Protein AF-A0A539D1T1-F1 (afdb_monomer)

Structure (mmCIF, N/CA/C/O backbone):
data_AF-A0A539D1T1-F1
#
_entry.id   AF-A0A539D1T1-F1
#
loop_
_atom_site.group_PDB
_atom_site.id
_atom_site.type_symbol
_atom_site.label_atom_id
_atom_site.label_alt_id
_atom_site.label_comp_id
_atom_site.label_asym_id
_atom_site.label_entity_id
_atom_site.label_seq_id
_atom_site.pdbx_PDB_ins_code
_atom_site.Cartn_x
_atom_site.Cartn_y
_atom_site.Cartn_z
_atom_site.occupancy
_atom_site.B_iso_or_equiv
_atom_site.auth_seq_id
_atom_site.auth_comp_id
_atom_site.auth_asym_id
_atom_site.auth_atom_id
_atom_site.pdbx_PDB_model_num
ATOM 1 N N . MET A 1 1 ? -40.004 -10.421 25.425 1.00 60.91 1 MET A N 1
ATOM 2 C CA . MET A 1 1 ? -39.764 -8.961 25.339 1.00 60.91 1 MET A CA 1
ATOM 3 C C . MET A 1 1 ? -38.353 -8.687 25.822 1.00 60.91 1 MET A C 1
ATOM 5 O O . MET A 1 1 ? -37.950 -9.331 26.783 1.00 60.91 1 MET A O 1
ATOM 9 N N . ALA A 1 2 ? -37.610 -7.792 25.165 1.00 64.62 2 ALA A N 1
ATOM 10 C CA . ALA A 1 2 ? -36.271 -7.440 25.629 1.00 64.62 2 ALA A CA 1
ATOM 11 C C . ALA A 1 2 ? -36.349 -6.902 27.067 1.00 64.62 2 ALA A C 1
ATOM 13 O O . ALA A 1 2 ? -37.123 -5.989 27.358 1.00 64.62 2 ALA A O 1
ATOM 14 N N . SER A 1 3 ? -35.588 -7.503 27.973 1.00 87.88 3 SER A N 1
ATOM 15 C CA . SER A 1 3 ? -35.611 -7.157 29.393 1.00 87.88 3 SER A CA 1
ATOM 16 C C . SER A 1 3 ? -35.019 -5.758 29.616 1.00 87.88 3 SER A C 1
ATOM 18 O O . SER A 1 3 ? -34.055 -5.367 28.955 1.00 87.88 3 SER A O 1
ATOM 20 N N . LEU A 1 4 ? -35.520 -5.003 30.604 1.00 90.88 4 LEU A N 1
ATOM 21 C CA . LEU A 1 4 ? -34.900 -3.738 31.048 1.00 90.88 4 LEU A CA 1
ATOM 22 C C . LEU A 1 4 ? -33.398 -3.906 31.354 1.00 90.88 4 LEU A C 1
ATOM 24 O O . LEU A 1 4 ? -32.604 -2.989 31.132 1.00 90.88 4 LEU A O 1
ATOM 28 N N . LYS A 1 5 ? -32.994 -5.097 31.818 1.00 90.12 5 LYS A N 1
ATOM 29 C CA . LYS A 1 5 ? -31.591 -5.461 32.050 1.00 90.12 5 LYS A CA 1
ATOM 30 C C . LYS A 1 5 ? -30.796 -5.532 30.742 1.00 90.12 5 LYS A C 1
ATOM 32 O O . LYS A 1 5 ? -29.683 -5.018 30.685 1.00 90.12 5 LYS A O 1
ATOM 37 N N . GLU A 1 6 ? -31.366 -6.107 29.684 1.00 93.56 6 GLU A N 1
ATOM 38 C CA . GLU A 1 6 ? -30.719 -6.191 28.366 1.00 93.56 6 GLU A CA 1
ATOM 39 C C . GLU A 1 6 ? -30.529 -4.808 27.743 1.00 93.56 6 GLU A C 1
ATOM 41 O O . GLU A 1 6 ? -29.447 -4.503 27.239 1.00 93.56 6 GLU A O 1
ATOM 46 N N . MET A 1 7 ? -31.536 -3.933 27.834 1.00 93.62 7 MET A N 1
ATOM 47 C CA . MET A 1 7 ? -31.411 -2.552 27.355 1.00 93.62 7 MET A CA 1
ATOM 48 C C . MET A 1 7 ? -30.321 -1.787 28.112 1.00 93.62 7 MET A C 1
ATOM 50 O O . MET A 1 7 ? -29.482 -1.134 27.487 1.00 93.62 7 MET A O 1
ATOM 54 N N . ARG A 1 8 ? -30.262 -1.920 29.444 1.00 93.06 8 ARG A N 1
ATOM 55 C CA . ARG A 1 8 ? -29.211 -1.293 30.260 1.00 93.06 8 ARG A CA 1
ATOM 56 C C . ARG A 1 8 ? -27.814 -1.799 29.882 1.00 93.06 8 ARG A C 1
ATOM 58 O O . ARG A 1 8 ? -26.895 -0.991 29.747 1.00 93.06 8 ARG A O 1
ATOM 65 N N . ASN A 1 9 ? -27.668 -3.100 29.632 1.00 95.56 9 ASN A N 1
ATOM 66 C CA . ASN A 1 9 ? -26.407 -3.696 29.188 1.00 95.56 9 ASN A CA 1
ATOM 67 C C . ASN A 1 9 ? -25.984 -3.187 27.800 1.00 95.56 9 ASN A C 1
ATOM 69 O O . ASN A 1 9 ? -24.822 -2.823 27.611 1.00 95.56 9 ASN A O 1
ATOM 73 N N . ARG A 1 10 ? -26.918 -3.083 26.842 1.00 95.19 10 ARG A N 1
ATOM 74 C CA . ARG A 1 10 ? -26.641 -2.515 25.509 1.00 95.19 10 ARG A CA 1
ATOM 75 C C . ARG A 1 10 ? -26.191 -1.059 25.592 1.00 95.19 10 ARG A C 1
ATOM 77 O O . ARG A 1 10 ? -25.211 -0.698 24.947 1.00 95.19 10 ARG A O 1
ATOM 84 N N . ILE A 1 11 ? -26.846 -0.240 26.417 1.00 95.75 11 ILE A N 1
ATOM 85 C CA . ILE A 1 11 ? -26.442 1.157 26.643 1.00 95.75 11 ILE A CA 1
ATOM 86 C C . ILE A 1 11 ? -25.017 1.220 27.206 1.00 95.75 11 ILE A C 1
ATOM 88 O O . ILE A 1 11 ? -24.207 2.018 26.734 1.00 95.75 11 ILE A O 1
ATOM 92 N N . GLY A 1 12 ? -24.695 0.371 28.186 1.00 97.12 12 GLY A N 1
ATOM 93 C CA . GLY A 1 12 ? -23.345 0.273 28.745 1.00 97.12 12 GLY A CA 1
ATOM 94 C C . GLY A 1 12 ? -22.296 -0.096 27.691 1.00 97.12 12 GLY A C 1
ATOM 95 O O . GLY A 1 12 ? -21.270 0.576 27.584 1.00 97.12 12 GLY 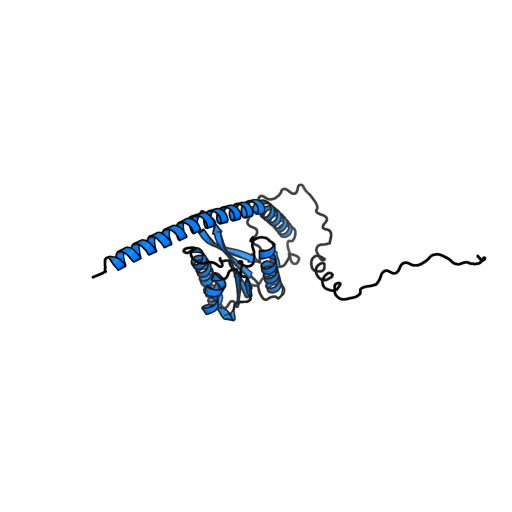A O 1
ATOM 96 N N . SER A 1 13 ? -22.586 -1.107 26.867 1.00 97.06 13 SER A N 1
ATOM 97 C CA . SER A 1 13 ? -21.714 -1.551 25.773 1.00 97.06 13 SER A CA 1
ATOM 98 C C . SER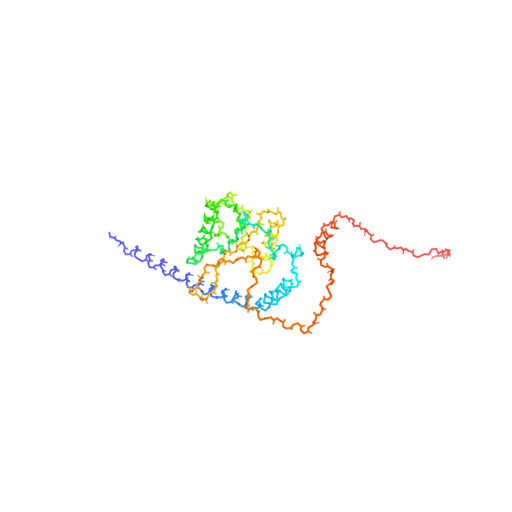 A 1 13 ? -21.465 -0.436 24.751 1.00 97.06 13 SER A C 1
ATOM 100 O O . SER A 1 13 ? -20.311 -0.095 24.500 1.00 97.06 13 SER A O 1
ATOM 102 N N . VAL A 1 14 ? -22.520 0.223 24.255 1.00 97.88 14 VAL A N 1
ATOM 103 C CA . VAL A 1 14 ? -22.401 1.322 23.278 1.00 97.88 14 VAL A CA 1
ATOM 104 C C . VAL A 1 14 ? -21.611 2.501 23.851 1.00 97.88 14 VAL A C 1
ATOM 106 O O . VAL A 1 14 ? -20.735 3.032 23.171 1.00 97.88 14 VAL A O 1
ATOM 109 N N . LYS A 1 15 ? -21.849 2.887 25.114 1.00 97.25 15 LYS A N 1
ATOM 110 C CA . LYS A 1 15 ? -21.076 3.950 25.784 1.00 97.25 15 LYS A CA 1
ATOM 111 C C . LYS A 1 15 ? -19.595 3.590 25.915 1.00 97.25 15 LYS A C 1
ATOM 113 O O . LYS A 1 15 ? -18.743 4.461 25.754 1.00 97.25 15 LYS A O 1
ATOM 118 N N . SER A 1 16 ? -19.279 2.327 26.201 1.00 97.25 16 SER A N 1
ATOM 119 C CA . SER A 1 16 ? -17.894 1.851 26.261 1.00 97.25 16 SER A CA 1
ATOM 120 C C . SER A 1 16 ? -17.228 1.919 24.885 1.00 97.25 16 SER A C 1
ATOM 122 O O . SER A 1 16 ? -16.185 2.558 24.733 1.00 97.25 16 SER A O 1
ATOM 124 N N . THR A 1 17 ? -17.881 1.377 23.851 1.00 97.12 17 THR A N 1
ATOM 125 C CA . THR A 1 17 ? -17.394 1.439 22.467 1.00 97.12 17 THR A CA 1
ATOM 126 C C . THR A 1 17 ? -17.193 2.883 22.004 1.00 97.12 17 THR A C 1
ATOM 128 O O . THR A 1 17 ? -16.165 3.177 21.404 1.00 97.12 17 THR A O 1
ATOM 131 N N . GLN A 1 18 ? -18.101 3.805 22.345 1.00 97.00 18 GLN A N 1
ATOM 132 C CA . GLN A 1 18 ? -17.978 5.230 22.017 1.00 97.00 18 GLN A CA 1
ATOM 133 C C . GLN A 1 18 ? -16.735 5.880 22.648 1.00 97.00 18 GLN A C 1
ATOM 135 O O . GLN A 1 18 ? -16.055 6.675 22.000 1.00 97.00 18 GLN A O 1
ATOM 140 N N . LYS A 1 19 ? -16.408 5.553 23.905 1.00 97.25 19 LYS A N 1
ATOM 141 C CA . LYS A 1 19 ? -15.191 6.060 24.563 1.00 97.25 19 LYS A CA 1
ATOM 142 C C . LYS A 1 19 ? -13.932 5.536 23.874 1.00 97.25 19 LYS A C 1
ATOM 144 O O . LYS A 1 19 ? -13.010 6.311 23.623 1.00 97.25 19 LYS A O 1
ATOM 149 N N . ILE A 1 20 ? -13.920 4.247 23.530 1.00 95.62 20 ILE A N 1
ATOM 150 C CA . ILE A 1 20 ? -12.797 3.602 22.839 1.00 95.62 20 ILE A CA 1
ATOM 151 C C . ILE A 1 20 ? -12.589 4.235 21.461 1.00 95.62 20 ILE A C 1
ATOM 153 O O . ILE A 1 20 ? -11.473 4.634 21.140 1.00 95.62 20 ILE A O 1
ATOM 157 N N . THR A 1 21 ? -13.644 4.390 20.656 1.00 96.06 21 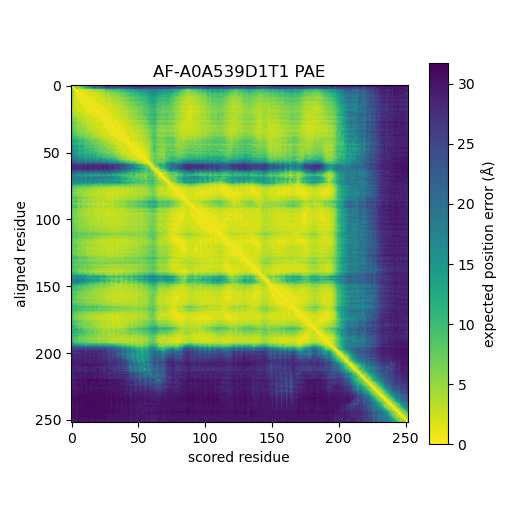THR A N 1
ATOM 158 C CA . THR A 1 21 ? -13.526 4.992 19.319 1.00 96.06 21 THR A CA 1
ATOM 159 C C . THR A 1 21 ? -13.131 6.464 19.384 1.00 96.06 21 THR A C 1
ATOM 161 O O . THR A 1 21 ? -12.318 6.899 18.571 1.00 96.06 21 THR A O 1
ATOM 164 N N . LYS A 1 22 ? -13.609 7.223 20.381 1.00 95.56 22 LYS A N 1
ATOM 165 C CA . LYS A 1 22 ? -13.174 8.611 20.607 1.00 95.56 22 LYS A CA 1
ATOM 166 C C . LYS A 1 22 ? -11.676 8.691 20.908 1.00 95.56 22 LYS A C 1
ATOM 168 O O . LYS A 1 22 ? -10.978 9.497 20.298 1.00 95.56 22 LYS A O 1
ATOM 173 N N . ALA A 1 23 ? -11.175 7.832 21.794 1.00 95.56 23 ALA A N 1
ATOM 174 C CA . ALA A 1 23 ? -9.749 7.764 22.103 1.00 95.56 23 ALA A CA 1
ATOM 175 C C . ALA A 1 23 ? -8.921 7.341 20.877 1.00 95.56 23 ALA A C 1
ATOM 177 O O . ALA A 1 23 ? -7.912 7.971 20.563 1.00 95.56 23 ALA A O 1
ATOM 178 N N . LEU A 1 24 ? -9.375 6.324 20.136 1.00 95.38 24 LEU A N 1
ATOM 179 C CA . LEU A 1 24 ? -8.724 5.875 18.903 1.00 95.38 24 LEU A CA 1
ATOM 180 C C . LEU A 1 24 ? -8.654 6.984 17.850 1.00 95.38 24 LEU A C 1
ATOM 182 O O . LEU A 1 24 ? -7.614 7.124 17.213 1.00 95.38 24 LEU A O 1
ATOM 186 N N . ASN A 1 25 ? -9.708 7.792 17.698 1.00 93.31 25 ASN A N 1
ATOM 187 C CA . ASN A 1 25 ? -9.711 8.927 16.777 1.00 93.31 25 ASN A CA 1
ATOM 188 C C . ASN A 1 25 ? -8.630 9.956 17.151 1.00 93.31 25 ASN A C 1
ATOM 190 O O . ASN A 1 25 ? -7.848 10.371 16.301 1.00 93.31 25 ASN A O 1
ATOM 194 N N . MET A 1 26 ? -8.501 10.296 18.439 1.00 94.25 26 MET A N 1
ATOM 195 C CA . MET A 1 26 ? -7.449 11.211 18.909 1.00 94.25 26 MET A CA 1
ATOM 196 C C . MET A 1 26 ? -6.040 10.653 18.657 1.00 94.25 26 MET A C 1
ATOM 198 O O . MET A 1 26 ? -5.153 11.375 18.200 1.00 94.25 26 MET A O 1
ATOM 202 N N . VAL A 1 27 ? -5.832 9.353 18.897 1.00 93.69 27 VAL A N 1
ATOM 203 C CA . VAL A 1 27 ? -4.552 8.683 18.612 1.00 93.69 27 VAL A CA 1
ATOM 204 C C . VAL A 1 27 ? -4.260 8.663 17.109 1.00 93.69 27 VAL A C 1
ATOM 206 O O . VAL A 1 27 ? -3.123 8.905 16.704 1.00 93.69 27 VAL A O 1
ATOM 209 N N . ALA A 1 28 ? -5.265 8.384 16.276 1.00 91.62 28 ALA A N 1
ATOM 210 C CA . ALA A 1 28 ? -5.133 8.369 14.824 1.00 91.62 28 ALA A CA 1
ATOM 211 C C . ALA A 1 28 ? -4.804 9.762 14.273 1.00 91.62 28 ALA A C 1
ATOM 213 O O . ALA A 1 28 ? -3.883 9.881 13.469 1.00 91.62 28 ALA A O 1
ATOM 214 N N . ALA A 1 29 ? -5.465 10.813 14.766 1.00 92.31 29 ALA A N 1
ATOM 215 C CA . ALA A 1 29 ? -5.180 12.197 14.392 1.00 92.31 29 ALA A CA 1
ATOM 216 C C . ALA A 1 29 ? -3.728 12.591 14.716 1.00 92.31 29 ALA A C 1
ATOM 218 O O . ALA A 1 29 ? -3.023 13.129 13.864 1.00 92.31 29 ALA A O 1
ATOM 219 N N . ALA A 1 30 ? -3.236 12.243 15.911 1.00 92.44 30 ALA A N 1
ATOM 220 C CA . ALA A 1 30 ? -1.847 12.501 16.292 1.00 92.44 30 ALA A CA 1
ATOM 221 C C . ALA A 1 30 ? -0.838 11.737 15.413 1.00 92.44 30 ALA A C 1
ATOM 223 O O . ALA A 1 30 ? 0.237 12.251 15.109 1.00 92.44 30 ALA A O 1
ATOM 224 N N . LYS A 1 31 ? -1.162 10.505 14.997 1.00 90.56 31 LYS A N 1
ATOM 225 C CA . LYS A 1 31 ? -0.324 9.723 14.073 1.00 90.56 31 LYS A CA 1
ATOM 226 C C . LYS A 1 31 ? -0.335 10.287 12.659 1.00 90.56 31 LYS A C 1
ATOM 228 O O . LYS A 1 31 ? 0.723 10.348 12.045 1.00 90.56 31 LYS A O 1
ATOM 233 N N . LEU A 1 32 ? -1.498 10.713 12.171 1.00 90.88 32 LEU A N 1
ATOM 234 C CA . LEU A 1 32 ? -1.635 11.335 10.859 1.00 90.88 32 LEU A CA 1
ATOM 235 C C . LEU A 1 32 ? -0.786 12.603 10.772 1.00 90.88 32 LEU A C 1
ATOM 237 O O . LEU A 1 32 ? -0.033 12.744 9.818 1.00 90.88 32 LEU A O 1
ATOM 241 N N . LYS A 1 33 ? -0.842 13.468 11.794 1.00 91.06 33 LYS A N 1
ATOM 242 C CA . LYS A 1 33 ? -0.012 14.676 11.848 1.00 91.06 33 LYS A CA 1
ATOM 243 C C . LYS A 1 33 ? 1.480 14.345 11.745 1.00 91.06 33 LYS A C 1
ATOM 245 O O . LYS A 1 33 ? 2.149 14.842 10.854 1.00 91.06 33 LYS A O 1
ATOM 250 N N . ARG A 1 34 ? 1.974 13.410 12.567 1.00 90.38 34 ARG A N 1
ATOM 251 C CA . ARG A 1 34 ? 3.382 12.973 12.497 1.00 90.38 34 ARG A CA 1
ATOM 252 C C . ARG A 1 34 ? 3.768 12.420 11.122 1.00 90.38 34 ARG A C 1
ATOM 254 O O . ARG A 1 34 ? 4.870 12.678 10.657 1.00 90.38 34 ARG A O 1
ATOM 261 N N . ALA A 1 35 ? 2.884 11.650 10.489 1.00 89.69 35 ALA A N 1
ATOM 262 C CA . ALA A 1 35 ? 3.133 11.106 9.156 1.00 89.69 35 ALA A CA 1
ATOM 263 C C . ALA A 1 35 ? 3.152 12.203 8.075 1.00 89.69 35 ALA A C 1
ATOM 265 O O . ALA A 1 35 ? 3.955 12.123 7.150 1.00 89.69 35 ALA A O 1
ATOM 266 N N . GLN A 1 36 ? 2.306 13.231 8.200 1.00 90.00 36 GLN A N 1
ATOM 267 C CA . GLN A 1 36 ? 2.329 14.404 7.321 1.00 90.00 36 GLN A CA 1
ATOM 268 C C . GLN A 1 36 ? 3.636 15.183 7.481 1.00 90.00 36 GLN A C 1
ATOM 270 O O . GLN A 1 36 ? 4.317 15.394 6.484 1.00 90.00 36 GLN A O 1
ATOM 275 N N . ASP A 1 37 ? 4.043 15.494 8.715 1.00 90.75 37 ASP A N 1
ATOM 276 C CA . ASP A 1 37 ? 5.295 16.211 9.001 1.00 90.75 37 ASP A CA 1
ATOM 277 C C . ASP A 1 37 ? 6.522 15.460 8.421 1.00 90.75 37 ASP A C 1
ATOM 279 O O . ASP A 1 37 ? 7.443 16.047 7.845 1.00 90.75 37 ASP A O 1
ATOM 283 N N . GLN A 1 38 ? 6.524 14.124 8.511 1.00 88.44 38 GLN A N 1
ATOM 284 C CA . GLN A 1 38 ? 7.563 13.275 7.913 1.00 88.44 38 GLN A CA 1
ATOM 285 C C . GLN A 1 38 ? 7.531 13.298 6.379 1.00 88.44 38 GLN A C 1
ATOM 287 O O . GLN A 1 38 ? 8.576 13.388 5.739 1.00 88.44 38 GLN A O 1
ATOM 292 N N . ALA A 1 39 ? 6.347 13.250 5.769 1.00 87.62 39 ALA A N 1
ATOM 293 C CA . ALA A 1 39 ? 6.214 13.320 4.317 1.00 87.62 39 ALA A CA 1
ATOM 294 C C . ALA A 1 39 ? 6.621 14.698 3.769 1.00 87.62 39 ALA A C 1
ATOM 296 O O . ALA A 1 39 ? 7.258 14.786 2.719 1.00 87.62 39 ALA A O 1
ATOM 297 N N . GLU A 1 40 ? 6.282 15.776 4.476 1.00 88.38 40 GLU A N 1
ATOM 298 C CA . GLU A 1 40 ? 6.658 17.142 4.116 1.00 88.38 40 GLU A CA 1
ATOM 299 C C . GLU A 1 40 ? 8.164 17.367 4.215 1.00 88.38 40 GLU A C 1
ATOM 301 O O . GLU A 1 40 ? 8.746 17.930 3.289 1.00 88.38 40 GLU A O 1
ATOM 306 N N . SER A 1 41 ? 8.816 16.851 5.260 1.00 88.00 41 SER A N 1
ATOM 307 C CA . SER A 1 41 ? 10.277 16.935 5.383 1.00 88.00 41 SER A CA 1
ATOM 308 C C . SER A 1 41 ? 11.022 16.083 4.345 1.00 88.00 41 SER A C 1
ATOM 310 O O . SER A 1 41 ? 12.112 16.460 3.917 1.00 88.00 41 SER A O 1
ATOM 312 N N . ALA A 1 42 ? 10.424 14.988 3.862 1.00 86.81 42 ALA A N 1
ATOM 313 C CA . ALA A 1 42 ? 11.001 14.145 2.811 1.00 86.81 42 ALA A CA 1
ATOM 314 C C . ALA A 1 42 ? 10.799 14.690 1.380 1.00 86.81 42 ALA A C 1
ATOM 316 O O . ALA A 1 42 ? 11.549 14.334 0.466 1.00 86.81 42 ALA A O 1
ATOM 317 N N . ARG A 1 43 ? 9.805 15.562 1.150 1.00 85.81 43 ARG A N 1
ATOM 318 C CA . ARG A 1 43 ? 9.474 16.105 -0.184 1.00 85.81 43 ARG A CA 1
ATOM 319 C C . ARG A 1 43 ? 10.645 16.803 -0.889 1.00 85.81 43 ARG A C 1
ATOM 321 O O . ARG A 1 43 ? 10.837 16.523 -2.073 1.00 85.81 43 ARG A O 1
ATOM 328 N N . PRO A 1 44 ? 11.425 17.689 -0.236 1.00 87.56 44 PRO A N 1
ATOM 329 C CA . PRO A 1 44 ? 12.565 18.341 -0.877 1.00 87.56 44 PRO A CA 1
ATOM 330 C C . PRO A 1 44 ? 13.615 17.344 -1.371 1.00 87.56 44 PRO A C 1
ATOM 332 O O . PRO A 1 44 ? 14.107 17.483 -2.488 1.00 87.56 44 PRO A O 1
ATOM 335 N N . TYR A 1 45 ? 13.913 16.316 -0.571 1.00 86.81 45 TYR A N 1
ATOM 336 C CA . TYR A 1 45 ? 14.841 15.253 -0.952 1.00 86.81 45 TYR A CA 1
ATOM 337 C C . TYR A 1 45 ? 14.327 14.483 -2.173 1.00 86.81 45 TYR A C 1
ATOM 339 O O . TYR A 1 45 ? 15.035 14.369 -3.170 1.00 86.81 45 TYR A O 1
ATOM 347 N N . ALA A 1 46 ? 13.063 14.044 -2.143 1.00 84.00 46 ALA A N 1
ATOM 348 C CA . ALA A 1 46 ? 12.451 13.314 -3.252 1.00 84.00 46 ALA A CA 1
ATOM 349 C C . ALA A 1 46 ? 12.427 14.128 -4.559 1.00 84.00 46 ALA A C 1
ATOM 351 O O . ALA A 1 46 ? 12.700 13.581 -5.622 1.00 84.00 46 ALA A O 1
ATOM 352 N N . ARG A 1 47 ? 12.147 15.439 -4.487 1.00 81.94 47 ARG A N 1
ATOM 353 C CA . ARG A 1 47 ? 12.176 16.335 -5.657 1.00 81.94 47 ARG A CA 1
ATOM 354 C C . ARG A 1 47 ? 13.579 16.493 -6.234 1.00 81.94 47 ARG A C 1
ATOM 356 O O . ARG A 1 47 ? 13.739 16.402 -7.444 1.00 81.94 47 ARG A O 1
ATOM 363 N N . LYS A 1 48 ? 14.589 16.700 -5.383 1.00 82.50 48 LYS A N 1
ATOM 364 C CA . LYS A 1 48 ? 15.987 16.799 -5.829 1.00 82.50 48 LYS A CA 1
ATOM 365 C C . LYS A 1 48 ? 16.465 15.496 -6.466 1.00 82.50 48 LYS A C 1
ATOM 367 O O . LYS A 1 48 ? 17.073 15.541 -7.525 1.00 82.50 48 LYS A O 1
ATOM 372 N N . MET A 1 49 ? 16.141 14.349 -5.869 1.00 79.75 49 MET A N 1
ATOM 373 C CA . MET A 1 49 ? 16.467 13.043 -6.450 1.00 79.75 49 MET A CA 1
ATOM 374 C C . MET A 1 49 ? 15.766 12.812 -7.785 1.00 79.75 49 MET A C 1
ATOM 376 O O . MET A 1 49 ? 16.411 12.379 -8.731 1.00 79.75 49 MET A O 1
ATOM 380 N N . ALA A 1 50 ? 14.483 13.164 -7.900 1.00 78.94 50 ALA A N 1
ATOM 381 C CA . ALA A 1 50 ? 13.773 13.078 -9.173 1.00 78.94 50 ALA A CA 1
ATOM 382 C C . ALA A 1 50 ? 14.433 13.942 -10.260 1.00 78.94 50 ALA A C 1
ATOM 384 O O . ALA A 1 50 ? 14.576 13.480 -11.385 1.00 78.94 50 ALA A O 1
ATOM 385 N N . ALA A 1 51 ? 14.886 15.153 -9.920 1.00 76.81 51 ALA A N 1
ATOM 386 C CA . ALA A 1 51 ? 15.582 16.024 -10.863 1.00 76.81 51 ALA A CA 1
ATOM 387 C C . ALA A 1 51 ? 16.954 15.468 -11.286 1.00 76.81 51 ALA A C 1
ATOM 389 O O . ALA A 1 51 ? 17.279 15.491 -12.467 1.00 76.81 51 ALA A O 1
ATOM 390 N N . VAL A 1 52 ? 17.734 14.910 -10.352 1.00 79.44 52 VAL A N 1
ATOM 391 C CA . VAL A 1 52 ? 19.012 14.244 -10.674 1.00 79.44 52 VAL A CA 1
ATOM 392 C C . VAL A 1 52 ? 18.784 13.042 -11.594 1.00 79.44 52 VAL A C 1
ATOM 394 O O . VAL A 1 52 ? 19.481 12.898 -12.594 1.00 79.44 52 VAL A O 1
ATOM 397 N N . ILE A 1 53 ? 17.773 12.215 -11.306 1.00 74.81 53 ILE A N 1
ATOM 398 C CA . ILE A 1 53 ? 17.411 11.063 -12.143 1.00 74.81 53 ILE A CA 1
ATOM 399 C C . ILE A 1 53 ? 16.941 11.516 -13.532 1.00 74.81 53 ILE A C 1
ATOM 401 O O . ILE A 1 53 ? 17.322 10.908 -14.527 1.00 74.81 53 ILE A O 1
ATOM 405 N N . ALA A 1 54 ? 16.143 12.584 -13.616 1.00 72.12 54 ALA A N 1
ATOM 406 C CA . ALA A 1 54 ? 15.684 13.142 -14.887 1.00 72.12 54 ALA A CA 1
ATOM 407 C C . ALA A 1 54 ? 16.849 13.672 -15.738 1.00 72.12 54 ALA A C 1
ATOM 409 O O . ALA A 1 54 ? 16.886 13.423 -16.940 1.00 72.12 54 ALA A O 1
ATOM 410 N N . ASN A 1 55 ? 17.823 14.342 -15.115 1.00 70.75 55 ASN A N 1
ATOM 411 C CA . ASN A 1 55 ? 19.025 14.822 -15.799 1.00 70.75 55 ASN A CA 1
ATOM 412 C C . ASN A 1 55 ? 19.879 13.661 -16.322 1.00 70.75 55 ASN A C 1
ATOM 414 O O . ASN A 1 55 ? 20.323 13.702 -17.466 1.00 70.75 55 ASN A O 1
ATOM 418 N N . LEU A 1 56 ? 20.051 12.601 -15.524 1.00 68.00 56 LEU A N 1
ATOM 419 C CA . LEU A 1 56 ? 20.736 11.386 -15.967 1.00 68.00 56 LEU A CA 1
ATOM 420 C C . LEU A 1 56 ? 19.993 10.725 -17.138 1.00 68.00 56 LEU A C 1
ATOM 422 O O . LEU A 1 56 ? 20.607 10.352 -18.130 1.00 68.00 56 LEU A O 1
ATOM 426 N N . ALA A 1 57 ? 18.663 10.638 -17.065 1.00 66.56 57 ALA A N 1
ATOM 427 C CA . ALA A 1 57 ? 17.847 10.088 -18.145 1.00 66.56 57 ALA A CA 1
ATOM 428 C C . ALA A 1 57 ? 17.942 10.908 -19.447 1.00 66.56 57 ALA A C 1
ATOM 430 O O . ALA A 1 57 ? 17.876 10.335 -20.529 1.00 66.56 57 ALA A O 1
ATOM 431 N N . ALA A 1 58 ? 18.098 12.234 -19.353 1.00 65.75 58 ALA A N 1
ATOM 432 C CA . ALA A 1 58 ? 18.258 13.115 -20.510 1.00 65.75 58 ALA A CA 1
ATOM 433 C C . ALA A 1 58 ? 19.675 13.059 -21.113 1.00 65.75 58 ALA A C 1
ATOM 435 O O . ALA A 1 58 ? 19.824 13.156 -22.330 1.00 65.75 58 ALA A O 1
ATOM 436 N N . GLY A 1 59 ? 20.705 12.895 -20.275 1.00 60.03 59 GLY A N 1
ATOM 437 C CA . GLY A 1 59 ? 22.103 12.787 -20.705 1.00 60.03 59 GLY A CA 1
ATOM 438 C C . GLY A 1 59 ? 22.446 11.440 -21.344 1.00 60.03 59 GLY A C 1
ATOM 439 O O . GLY A 1 59 ? 23.281 11.384 -22.244 1.00 60.03 59 GLY A O 1
ATOM 440 N N . VAL A 1 60 ? 21.764 10.365 -20.941 1.00 54.69 60 VAL A N 1
ATOM 441 C CA . VAL A 1 60 ? 22.017 9.009 -21.439 1.00 54.69 60 VAL A CA 1
ATOM 442 C C . VAL A 1 60 ? 20.940 8.610 -22.451 1.00 54.69 60 VAL A C 1
ATOM 444 O O . VAL A 1 60 ? 19.988 7.895 -22.149 1.00 54.69 60 VAL A O 1
ATOM 447 N N . SER A 1 61 ? 21.080 9.101 -23.682 1.00 49.28 61 SER A N 1
ATOM 448 C CA . SER A 1 61 ? 20.258 8.676 -24.822 1.00 49.28 61 SER A CA 1
ATOM 449 C C . SER A 1 61 ? 20.942 7.506 -25.547 1.00 49.28 61 SER A C 1
ATOM 451 O O . SER A 1 61 ? 21.974 7.715 -26.179 1.00 49.28 61 SER A O 1
ATOM 453 N N . GLY A 1 62 ? 20.393 6.284 -25.484 1.00 55.44 62 GLY A N 1
ATOM 454 C CA . GLY A 1 62 ? 20.889 5.117 -26.244 1.00 55.44 62 GLY A CA 1
ATOM 455 C C . GLY A 1 62 ? 21.046 3.825 -25.427 1.00 55.44 62 GLY A C 1
ATOM 456 O O . GLY A 1 62 ? 20.550 3.730 -24.306 1.00 55.44 62 GLY A O 1
ATOM 457 N N . ASP A 1 63 ? 21.765 2.839 -25.986 1.00 53.25 63 ASP A N 1
ATOM 458 C CA . ASP A 1 63 ? 21.999 1.490 -25.417 1.00 53.25 63 ASP A CA 1
ATOM 459 C C . ASP A 1 63 ? 22.729 1.476 -24.050 1.00 53.25 63 ASP A C 1
ATOM 461 O O . ASP A 1 63 ? 22.824 0.427 -23.413 1.00 53.25 63 ASP A O 1
ATOM 465 N N . GLY A 1 64 ? 23.226 2.628 -23.578 1.00 55.25 64 GLY A N 1
ATOM 466 C CA . GLY A 1 64 ? 23.904 2.801 -22.285 1.00 55.25 64 GLY A CA 1
ATOM 467 C C . GLY A 1 64 ? 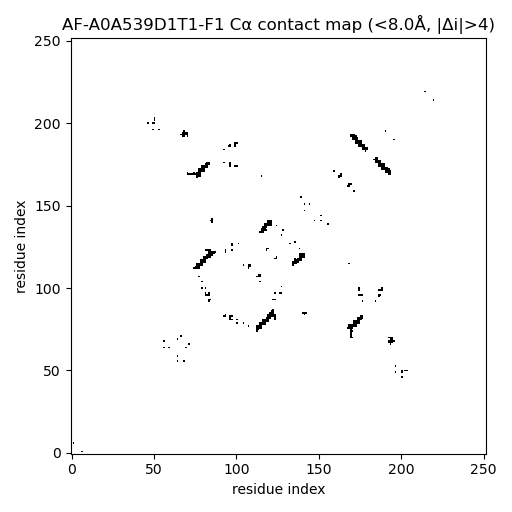23.012 3.267 -21.126 1.00 55.25 64 GLY A C 1
ATOM 468 O O . GLY A 1 64 ? 23.498 3.404 -20.006 1.00 55.25 64 GLY A O 1
ATOM 469 N N . ALA A 1 65 ? 21.718 3.530 -21.353 1.00 61.84 65 ALA A N 1
ATOM 470 C CA . ALA A 1 65 ? 20.825 3.999 -20.292 1.00 61.84 65 ALA A CA 1
ATOM 471 C C . ALA A 1 65 ? 20.637 2.930 -19.196 1.00 61.84 65 ALA A C 1
ATOM 473 O O . ALA A 1 65 ? 20.384 1.762 -19.517 1.00 61.84 65 ALA A O 1
ATOM 474 N N . PRO A 1 66 ? 20.690 3.294 -17.896 1.00 69.81 66 PRO A N 1
ATOM 475 C CA . PRO A 1 66 ? 20.427 2.350 -16.817 1.00 69.81 66 PRO A CA 1
ATOM 476 C C . PRO A 1 66 ? 19.103 1.612 -17.044 1.00 69.81 66 PRO A C 1
ATOM 478 O O . PRO A 1 66 ? 18.063 2.237 -17.263 1.00 69.81 66 PRO A O 1
ATOM 481 N N . LYS A 1 67 ? 19.113 0.276 -16.952 1.00 72.00 67 LYS A N 1
ATOM 482 C CA . LYS A 1 67 ? 17.930 -0.569 -17.227 1.00 72.00 67 LYS A CA 1
ATOM 483 C C . LYS A 1 67 ? 16.708 -0.201 -16.379 1.00 72.00 67 LYS A C 1
ATOM 485 O O . LYS A 1 67 ? 15.581 -0.409 -16.809 1.00 72.00 67 LYS A O 1
ATOM 490 N N . LEU A 1 68 ? 16.917 0.385 -15.201 1.00 74.06 68 LEU A N 1
ATOM 491 C CA . LEU A 1 68 ? 15.845 0.900 -14.342 1.00 74.06 68 LEU A CA 1
ATOM 492 C C . LEU A 1 68 ? 15.079 2.084 -14.972 1.00 74.06 68 LEU A C 1
ATOM 494 O O . LEU A 1 68 ? 13.905 2.290 -14.658 1.00 74.06 68 LEU A O 1
ATOM 498 N N . LEU A 1 69 ? 15.726 2.848 -15.858 1.00 70.12 69 LEU A N 1
ATOM 499 C CA . LEU A 1 69 ? 15.161 3.996 -16.573 1.00 70.12 69 LEU A CA 1
ATOM 500 C C . LEU A 1 69 ? 14.589 3.587 -17.933 1.00 70.12 69 LEU A C 1
ATOM 502 O O . LEU A 1 69 ? 13.443 3.905 -18.231 1.00 70.12 69 LEU A O 1
ATOM 506 N N . ALA A 1 70 ? 15.359 2.843 -18.732 1.00 68.62 70 ALA A N 1
ATOM 507 C CA . ALA A 1 70 ? 14.950 2.426 -20.077 1.00 68.62 70 ALA A CA 1
ATOM 508 C C . ALA A 1 70 ? 13.976 1.232 -20.080 1.00 68.62 70 ALA A C 1
ATOM 510 O O . ALA A 1 70 ? 13.234 1.020 -21.039 1.00 68.62 70 ALA A O 1
ATOM 511 N N . GLY A 1 71 ? 13.959 0.451 -18.998 1.00 71.00 71 GLY A N 1
ATOM 512 C CA . GLY A 1 71 ? 13.270 -0.830 -18.945 1.00 71.00 71 GLY A CA 1
ATOM 513 C C . GLY A 1 71 ? 14.037 -1.953 -19.628 1.00 71.00 71 GLY A C 1
ATOM 514 O O . GLY A 1 71 ? 15.104 -1.768 -20.207 1.00 71.00 71 GLY A O 1
ATOM 515 N N . THR A 1 72 ? 13.471 -3.156 -19.578 1.00 73.75 72 THR A N 1
ATOM 516 C CA . THR A 1 72 ? 14.036 -4.340 -20.247 1.00 73.75 72 THR A CA 1
ATOM 517 C C . THR A 1 72 ? 13.660 -4.427 -21.733 1.00 73.75 72 THR A C 1
ATOM 519 O O . THR A 1 72 ? 14.029 -5.392 -22.402 1.00 73.75 72 THR A O 1
ATOM 522 N N . GLY A 1 73 ? 12.877 -3.467 -22.247 1.00 75.25 73 GLY A N 1
ATOM 523 C CA . GLY A 1 73 ? 12.259 -3.519 -23.580 1.00 75.25 73 GLY A CA 1
ATOM 524 C C . GLY A 1 73 ? 11.150 -4.573 -23.712 1.00 75.25 73 GLY A C 1
ATOM 525 O O . GLY A 1 73 ? 10.603 -4.773 -24.795 1.00 75.25 73 GLY A O 1
ATOM 526 N N . LYS A 1 74 ? 10.814 -5.263 -22.617 1.00 84.44 74 LYS A N 1
ATOM 527 C CA . LYS A 1 74 ? 9.775 -6.291 -22.538 1.00 84.44 74 LYS A CA 1
ATOM 528 C C . LYS A 1 74 ? 8.689 -5.844 -21.565 1.00 84.44 74 LYS A C 1
ATOM 530 O O . LYS A 1 74 ? 8.890 -4.958 -20.746 1.00 84.44 74 LYS A O 1
ATOM 535 N N . ASP A 1 75 ? 7.521 -6.461 -21.682 1.00 90.19 75 ASP A N 1
ATOM 536 C CA . ASP A 1 75 ? 6.351 -6.187 -20.840 1.00 90.19 75 ASP A CA 1
ATOM 537 C C . ASP A 1 75 ? 5.689 -7.507 -20.407 1.00 90.19 75 ASP A C 1
ATOM 539 O O . ASP A 1 75 ? 4.468 -7.615 -20.351 1.00 90.19 75 ASP A O 1
ATOM 543 N N . GLN A 1 76 ? 6.458 -8.580 -20.199 1.00 94.25 76 GLN A N 1
ATOM 544 C CA . GLN A 1 76 ? 5.876 -9.902 -19.926 1.00 94.25 76 GLN A CA 1
ATOM 545 C C . GLN A 1 76 ? 5.813 -10.233 -18.443 1.00 94.25 76 GLN A C 1
ATOM 547 O O . GLN A 1 76 ? 4.863 -10.893 -18.021 1.00 94.25 76 GLN A O 1
ATOM 552 N N . LYS A 1 77 ? 6.775 -9.752 -17.654 1.00 96.31 77 LYS A N 1
ATOM 553 C CA . LYS A 1 77 ? 6.860 -10.021 -16.219 1.00 96.31 77 LYS A CA 1
ATOM 554 C C . LYS A 1 77 ? 6.522 -8.776 -15.408 1.00 96.31 77 LYS A C 1
ATOM 556 O O . LYS A 1 77 ? 7.219 -7.767 -15.474 1.00 96.31 77 LYS A O 1
ATOM 561 N N . HIS A 1 78 ? 5.459 -8.851 -14.619 1.00 97.44 78 HIS A N 1
ATOM 562 C CA . HIS A 1 78 ? 4.930 -7.735 -13.841 1.00 97.44 78 HIS A CA 1
ATOM 563 C C . HIS A 1 78 ? 5.115 -7.984 -12.350 1.00 97.44 78 HIS A C 1
ATOM 565 O O . HIS A 1 78 ? 4.541 -8.919 -11.791 1.00 97.44 78 HIS A O 1
ATOM 571 N N . LEU A 1 79 ? 5.856 -7.105 -11.681 1.00 97.94 79 LEU A N 1
ATOM 572 C CA . LEU A 1 79 ? 5.970 -7.095 -10.227 1.00 97.94 79 LEU A CA 1
ATOM 573 C C . LEU A 1 79 ? 5.008 -6.061 -9.642 1.00 97.94 79 LEU A C 1
ATOM 575 O O . LEU A 1 79 ? 5.149 -4.852 -9.834 1.00 97.94 79 LEU A O 1
ATOM 579 N N . ILE A 1 80 ? 4.018 -6.544 -8.903 1.00 98.00 80 ILE A N 1
ATOM 580 C CA . ILE A 1 80 ? 2.980 -5.727 -8.285 1.00 98.00 80 ILE A CA 1
ATOM 581 C C . ILE A 1 80 ? 3.285 -5.572 -6.798 1.00 98.00 80 ILE A C 1
ATOM 583 O O . ILE A 1 80 ? 3.198 -6.520 -6.018 1.00 98.00 80 ILE A O 1
ATOM 587 N N . VAL A 1 81 ? 3.618 -4.353 -6.386 1.00 98.25 81 VAL A N 1
ATOM 588 C CA . VAL A 1 81 ? 3.852 -4.004 -4.983 1.00 98.25 81 VAL A CA 1
ATOM 589 C C . VAL A 1 81 ? 2.562 -3.425 -4.417 1.00 98.25 81 VAL A C 1
ATOM 591 O O . VAL A 1 81 ? 2.049 -2.441 -4.940 1.00 98.25 81 VAL A O 1
ATOM 594 N N . VAL A 1 82 ? 2.014 -4.008 -3.351 1.00 98.00 82 VAL A N 1
ATOM 595 C CA . VAL A 1 82 ? 0.731 -3.569 -2.771 1.00 98.00 82 VAL A CA 1
ATOM 596 C C . VAL A 1 82 ? 0.936 -3.083 -1.343 1.00 98.00 82 VAL A C 1
ATOM 598 O O . VAL A 1 82 ? 1.105 -3.889 -0.427 1.00 98.00 82 VAL A O 1
ATOM 601 N N . ALA A 1 83 ? 0.884 -1.764 -1.153 1.00 96.69 83 ALA A N 1
ATOM 602 C CA . ALA A 1 83 ? 1.105 -1.096 0.123 1.00 96.69 83 ALA A CA 1
ATOM 603 C C . ALA A 1 83 ? -0.206 -0.786 0.857 1.00 96.69 83 ALA A C 1
ATOM 605 O O . ALA A 1 83 ? -1.036 0.008 0.415 1.00 96.69 83 ALA A O 1
ATOM 606 N N . THR A 1 84 ? -0.370 -1.408 2.021 1.00 95.88 84 THR A N 1
ATOM 607 C CA . THR A 1 84 ? -1.533 -1.293 2.908 1.00 95.88 84 THR A CA 1
ATOM 608 C C . THR A 1 84 ? -1.091 -1.131 4.363 1.00 95.88 84 THR A C 1
ATOM 610 O O . THR A 1 84 ? 0.095 -1.198 4.678 1.00 95.88 84 THR A O 1
ATOM 613 N N . GLY A 1 85 ? -2.040 -0.909 5.274 1.00 93.19 85 GLY A N 1
ATOM 614 C CA . GLY A 1 85 ? -1.760 -0.918 6.707 1.00 93.19 85 GLY A CA 1
ATOM 615 C C . GLY A 1 85 ? -1.812 -2.327 7.301 1.00 93.19 85 GLY A C 1
ATOM 616 O O . GLY A 1 85 ? -2.476 -3.217 6.776 1.00 93.19 85 GLY A O 1
ATOM 617 N N . ASP A 1 86 ? -1.190 -2.524 8.463 1.00 93.06 86 ASP A N 1
ATOM 618 C CA . ASP A 1 86 ? -1.322 -3.793 9.199 1.00 93.06 86 ASP A CA 1
ATOM 619 C C . ASP A 1 86 ? -2.635 -3.887 9.985 1.00 93.06 86 ASP A C 1
ATOM 621 O O . ASP A 1 86 ? -3.178 -4.969 10.228 1.00 93.06 86 ASP A O 1
ATOM 625 N N . LYS A 1 87 ? -3.153 -2.731 10.415 1.00 90.69 87 LYS A N 1
ATOM 626 C CA . LYS A 1 87 ? -4.321 -2.635 11.295 1.00 90.69 87 LYS A CA 1
ATOM 627 C C . LYS A 1 87 ? -5.624 -2.502 10.507 1.00 90.69 87 LYS A C 1
ATOM 629 O O . LYS A 1 87 ? -5.666 -2.002 9.384 1.00 90.69 87 LYS A O 1
ATOM 634 N N . GLY A 1 88 ? -6.703 -2.982 11.126 1.00 89.81 88 GLY A N 1
ATOM 635 C CA . GLY A 1 88 ? -8.074 -2.776 10.657 1.00 89.81 88 GLY A CA 1
ATOM 636 C C . GLY A 1 88 ? -8.664 -1.443 11.128 1.00 89.81 88 GLY A C 1
ATOM 637 O O . GLY A 1 88 ? -7.932 -0.540 11.524 1.00 89.81 88 GLY A O 1
ATOM 638 N N . LEU A 1 89 ? -9.999 -1.346 11.108 1.00 91.31 89 LEU A N 1
ATOM 639 C CA . LEU A 1 89 ? -10.766 -0.160 11.531 1.00 91.31 89 LEU A CA 1
ATOM 640 C C . LEU A 1 89 ? -10.386 1.135 10.785 1.00 91.31 89 LEU A C 1
ATOM 642 O O . LEU A 1 89 ? -10.530 2.231 11.314 1.00 91.31 89 LEU A O 1
ATOM 646 N N . ALA A 1 90 ? -9.933 0.998 9.536 1.00 90.44 90 ALA A N 1
ATOM 647 C CA . ALA A 1 90 ? -9.530 2.095 8.654 1.00 90.44 90 ALA A CA 1
ATOM 648 C C . ALA A 1 90 ? -10.549 2.335 7.519 1.00 90.44 90 ALA A C 1
ATOM 650 O O . ALA A 1 90 ? -10.184 2.731 6.413 1.00 90.44 90 ALA A O 1
ATOM 651 N N . GLY A 1 91 ? -11.827 2.020 7.764 1.00 89.81 91 GLY A N 1
ATOM 652 C CA . GLY A 1 91 ? -12.876 2.083 6.744 1.00 89.81 91 GLY A CA 1
ATOM 653 C C . GLY A 1 91 ? -12.507 1.287 5.487 1.00 89.81 91 GLY A C 1
ATOM 654 O O . GLY A 1 91 ? -12.055 0.145 5.575 1.00 89.81 91 GLY A O 1
ATOM 655 N N . GLY A 1 92 ? -12.672 1.913 4.320 1.00 91.38 92 GLY A N 1
ATOM 656 C CA . GLY A 1 92 ? -12.358 1.320 3.017 1.00 91.38 92 GLY A CA 1
ATOM 657 C C . GLY A 1 92 ? -10.883 1.366 2.605 1.00 91.38 92 GLY A C 1
ATOM 658 O O . GLY A 1 92 ? -10.569 0.853 1.539 1.00 91.38 92 GLY A O 1
ATOM 659 N N . PHE A 1 93 ? -9.974 1.941 3.404 1.00 92.88 93 PHE A N 1
ATOM 660 C CA . PHE A 1 93 ? -8.579 2.197 3.005 1.00 92.88 93 PHE A CA 1
ATOM 661 C C . PHE A 1 93 ? -7.873 0.965 2.419 1.00 92.88 93 PHE A C 1
ATOM 663 O O . PHE A 1 93 ? -7.479 0.961 1.254 1.00 92.88 93 PHE A O 1
ATOM 670 N N . ASN A 1 94 ? -7.768 -0.113 3.205 1.00 95.25 94 ASN A N 1
ATOM 671 C CA . ASN A 1 94 ? -7.072 -1.327 2.770 1.00 95.25 94 ASN A CA 1
ATOM 672 C C . ASN A 1 94 ? -7.819 -2.013 1.617 1.00 95.25 94 ASN A C 1
ATOM 674 O O . ASN A 1 94 ? -7.209 -2.423 0.634 1.00 95.25 94 ASN A O 1
ATOM 678 N N . THR A 1 95 ? -9.146 -2.107 1.722 1.00 95.06 95 THR A N 1
ATOM 679 C CA . THR A 1 95 ? -9.993 -2.767 0.722 1.00 95.06 95 THR A CA 1
ATOM 680 C C . THR A 1 95 ? -9.899 -2.088 -0.640 1.00 95.06 95 THR A C 1
ATOM 682 O O . THR A 1 95 ? -9.824 -2.778 -1.651 1.00 95.06 95 THR A O 1
ATOM 685 N N . ASN A 1 96 ? -9.858 -0.756 -0.682 1.00 95.56 96 ASN A N 1
ATOM 686 C CA . ASN A 1 96 ? -9.786 0.012 -1.921 1.00 95.56 96 ASN A CA 1
ATOM 687 C C . ASN A 1 96 ? -8.457 -0.209 -2.654 1.00 95.56 96 ASN A C 1
ATOM 689 O O . ASN A 1 96 ? -8.467 -0.435 -3.862 1.00 95.56 96 ASN A O 1
ATOM 693 N N . VAL A 1 97 ? -7.330 -0.204 -1.932 1.00 96.88 97 VAL A N 1
ATOM 694 C CA . VAL A 1 97 ? -6.008 -0.480 -2.522 1.00 96.88 97 VAL A CA 1
ATOM 695 C C . VAL A 1 97 ? -5.923 -1.921 -3.021 1.00 96.88 97 VAL A C 1
ATOM 697 O O . VAL A 1 97 ? -5.505 -2.158 -4.152 1.00 96.88 97 VAL A O 1
ATOM 700 N N . ILE A 1 98 ? -6.379 -2.885 -2.214 1.00 96.94 98 ILE A N 1
ATOM 701 C CA . ILE A 1 98 ? -6.389 -4.304 -2.595 1.00 96.94 98 ILE A CA 1
ATOM 702 C C . ILE A 1 98 ? -7.290 -4.526 -3.811 1.00 96.94 98 ILE A C 1
ATOM 704 O O . ILE A 1 98 ? -6.916 -5.267 -4.712 1.00 96.94 98 ILE A O 1
ATOM 708 N N . ARG A 1 99 ? -8.458 -3.877 -3.876 1.00 96.69 99 ARG A N 1
ATOM 709 C CA . ARG A 1 99 ? -9.365 -3.976 -5.025 1.00 96.69 99 ARG A CA 1
ATOM 710 C C . ARG A 1 99 ? -8.709 -3.461 -6.307 1.00 96.69 99 ARG A C 1
ATOM 712 O O . ARG A 1 99 ? -8.709 -4.190 -7.291 1.00 96.69 99 ARG A O 1
ATOM 719 N N . ALA A 1 100 ? -8.095 -2.278 -6.270 1.00 96.94 100 ALA A N 1
ATOM 720 C CA . ALA A 1 100 ? -7.387 -1.722 -7.425 1.00 96.94 100 ALA A CA 1
ATOM 721 C C . ALA A 1 100 ? -6.230 -2.629 -7.887 1.00 96.94 100 ALA A C 1
ATOM 723 O O . ALA A 1 100 ? -6.076 -2.888 -9.080 1.00 96.94 100 ALA A O 1
ATOM 724 N N . ALA A 1 101 ? -5.455 -3.176 -6.944 1.00 97.56 101 ALA A N 1
ATOM 725 C CA . ALA A 1 101 ? -4.391 -4.125 -7.263 1.00 97.56 101 ALA A CA 1
ATOM 726 C C . ALA A 1 101 ? -4.945 -5.407 -7.904 1.00 97.56 101 ALA A C 1
ATOM 728 O O . ALA A 1 101 ? -4.411 -5.877 -8.903 1.00 97.56 101 ALA A O 1
ATOM 729 N N . ARG A 1 102 ? -6.046 -5.955 -7.375 1.00 97.38 102 ARG A N 1
ATOM 730 C CA . ARG A 1 102 ? -6.706 -7.155 -7.915 1.00 97.38 102 ARG A CA 1
ATOM 731 C C . ARG A 1 102 ? -7.222 -6.957 -9.331 1.00 97.38 102 ARG A C 1
ATOM 733 O O . ARG A 1 102 ? -7.049 -7.846 -10.158 1.00 97.38 102 ARG A O 1
ATOM 740 N N . GLU A 1 103 ? -7.843 -5.815 -9.608 1.00 97.31 103 GLU A N 1
ATOM 741 C CA . GLU A 1 103 ? -8.310 -5.463 -10.952 1.00 97.31 103 GLU A CA 1
ATOM 742 C C . GLU A 1 103 ? -7.141 -5.486 -11.948 1.00 97.31 103 GLU A C 1
ATOM 744 O O . GLU A 1 103 ? -7.235 -6.135 -12.993 1.00 97.31 103 GLU A O 1
ATOM 749 N N . ARG A 1 104 ? -5.994 -4.896 -11.582 1.00 97.06 104 ARG A N 1
ATOM 750 C CA . ARG A 1 104 ? -4.785 -4.937 -12.416 1.00 97.06 104 ARG A CA 1
ATOM 751 C C . ARG A 1 104 ? -4.205 -6.343 -12.557 1.00 97.06 104 ARG A C 1
ATOM 753 O O . ARG A 1 104 ? -3.905 -6.747 -13.674 1.00 97.06 104 ARG A O 1
ATOM 760 N N . ILE A 1 105 ? -4.059 -7.084 -11.460 1.00 97.69 105 ILE A N 1
ATOM 761 C CA . ILE A 1 105 ? -3.514 -8.451 -11.466 1.00 97.69 105 ILE A CA 1
ATOM 762 C C . ILE A 1 105 ? -4.351 -9.351 -12.380 1.00 97.69 105 ILE A C 1
ATOM 764 O O . ILE A 1 105 ? -3.802 -10.036 -13.236 1.00 97.69 105 ILE A O 1
ATOM 768 N N . ASN A 1 106 ? -5.677 -9.308 -12.252 1.00 97.81 106 ASN A N 1
ATOM 769 C CA . ASN A 1 106 ? -6.570 -10.108 -13.088 1.00 97.81 106 ASN A CA 1
ATOM 770 C C . ASN A 1 106 ? -6.477 -9.716 -14.564 1.00 97.81 106 ASN A C 1
ATOM 772 O O . ASN A 1 106 ? -6.452 -10.594 -15.420 1.00 97.81 106 ASN A O 1
ATOM 776 N N . SER A 1 107 ? -6.395 -8.416 -14.862 1.00 97.75 107 SER A N 1
ATOM 777 C CA . SER A 1 107 ? -6.210 -7.927 -16.231 1.00 97.75 107 SER A CA 1
ATOM 778 C C . SER A 1 107 ? -4.895 -8.418 -16.845 1.00 97.75 107 SER A C 1
ATOM 780 O O . SER A 1 107 ? -4.889 -8.833 -18.000 1.00 97.75 107 SER A O 1
ATOM 782 N N . LEU A 1 108 ? -3.803 -8.420 -16.078 1.00 97.25 108 LEU A N 1
ATOM 783 C CA . LEU A 1 108 ? -2.499 -8.905 -16.532 1.00 97.25 108 LEU A CA 1
ATOM 784 C C . LEU A 1 108 ? -2.500 -10.420 -16.766 1.00 97.25 108 LEU A C 1
ATOM 786 O O . LEU A 1 108 ? -2.046 -10.877 -17.812 1.00 97.25 108 LEU A O 1
ATOM 790 N N . ILE A 1 109 ? -3.076 -11.191 -15.841 1.00 96.81 109 ILE A N 1
ATOM 791 C CA . ILE A 1 109 ? -3.210 -12.646 -15.988 1.00 96.81 109 ILE A CA 1
ATOM 792 C C . ILE A 1 109 ? -4.061 -12.988 -17.218 1.00 96.81 109 ILE A C 1
ATOM 794 O O . ILE A 1 109 ? -3.687 -13.858 -17.999 1.00 96.81 109 ILE A O 1
ATOM 798 N N . ALA A 1 110 ? -5.177 -12.282 -17.429 1.00 97.38 110 ALA A N 1
ATOM 799 C CA . ALA A 1 110 ? -6.030 -12.478 -18.602 1.00 97.38 110 ALA A CA 1
ATOM 800 C C . ALA A 1 110 ? -5.305 -12.159 -19.922 1.00 97.38 110 ALA A C 1
ATOM 802 O O . ALA A 1 110 ? -5.596 -12.771 -20.945 1.00 97.38 110 ALA A O 1
ATOM 803 N N . ALA A 1 111 ? -4.335 -11.243 -19.891 1.00 96.62 111 ALA A N 1
ATOM 804 C CA . ALA A 1 111 ? -3.466 -10.922 -21.019 1.00 96.62 111 ALA A CA 1
ATOM 805 C C . ALA A 1 111 ? -2.268 -11.887 -21.175 1.00 96.62 111 ALA A C 1
ATOM 807 O O . ALA A 1 111 ? -1.379 -11.624 -21.984 1.00 96.62 111 ALA A O 1
ATOM 808 N N . GLY A 1 112 ? -2.214 -12.982 -20.405 1.00 96.38 112 GLY A N 1
ATOM 809 C CA . GLY A 1 112 ? -1.146 -13.983 -20.476 1.00 96.38 112 GLY A CA 1
ATOM 810 C C . GLY A 1 112 ? 0.192 -13.526 -19.888 1.00 96.38 112 GLY A C 1
ATOM 811 O O . GLY A 1 112 ? 1.227 -14.102 -20.215 1.00 96.38 112 GLY A O 1
ATOM 812 N N . LYS A 1 113 ? 0.190 -12.483 -19.050 1.00 96.94 113 LYS A N 1
ATOM 813 C CA . LYS A 1 113 ? 1.394 -11.947 -18.403 1.00 96.94 113 LYS A CA 1
ATOM 814 C C . LYS A 1 113 ? 1.752 -12.749 -17.154 1.00 96.94 113 LYS A C 1
ATOM 816 O O . LYS A 1 113 ? 0.868 -13.223 -16.437 1.00 96.94 113 LYS A O 1
ATOM 821 N N . ASP A 1 114 ? 3.045 -12.836 -16.860 1.00 96.56 114 ASP A N 1
ATOM 822 C CA . ASP A 1 114 ? 3.532 -13.370 -15.591 1.00 96.56 114 ASP A CA 1
ATOM 823 C C . ASP A 1 114 ? 3.446 -12.280 -14.519 1.00 96.56 114 ASP A C 1
ATOM 825 O O . ASP A 1 114 ? 3.860 -11.141 -14.739 1.00 96.56 114 ASP A O 1
ATOM 829 N N . VAL A 1 115 ? 2.871 -12.612 -13.366 1.00 97.62 115 VAL A N 1
ATOM 830 C CA . VAL A 1 115 ? 2.606 -11.654 -12.292 1.00 97.62 115 VAL A CA 1
ATOM 831 C C . VAL A 1 115 ? 3.193 -12.176 -10.997 1.00 97.62 115 VAL A C 1
ATOM 833 O O . VAL A 1 115 ? 2.853 -13.265 -10.537 1.00 97.62 115 VAL A O 1
ATOM 836 N N . ARG A 1 116 ? 4.010 -11.342 -10.363 1.00 98.00 116 ARG A N 1
ATOM 837 C CA . ARG A 1 116 ? 4.595 -11.573 -9.045 1.00 98.00 116 ARG A CA 1
ATOM 838 C C . ARG A 1 116 ? 4.195 -10.444 -8.109 1.00 98.00 116 ARG A C 1
ATOM 840 O O . ARG A 1 116 ? 3.993 -9.312 -8.540 1.00 98.00 116 ARG A O 1
ATOM 847 N N . ILE A 1 117 ? 4.024 -10.743 -6.825 1.00 98.31 117 ILE A N 1
ATOM 848 C CA . ILE A 1 117 ? 3.422 -9.815 -5.863 1.00 98.31 117 ILE A CA 1
ATOM 849 C C . ILE A 1 117 ? 4.327 -9.642 -4.645 1.00 98.31 117 ILE A C 1
ATOM 851 O O . ILE A 1 117 ? 4.714 -10.620 -4.004 1.00 98.31 117 ILE A O 1
ATOM 855 N N . ILE A 1 118 ? 4.589 -8.390 -4.271 1.00 98.19 118 ILE A N 1
ATOM 856 C CA . ILE A 1 118 ? 5.163 -8.030 -2.971 1.00 98.19 118 ILE A CA 1
ATOM 857 C C . ILE A 1 118 ? 4.062 -7.387 -2.130 1.00 98.19 118 ILE A C 1
ATOM 859 O O . ILE A 1 118 ? 3.521 -6.331 -2.471 1.00 98.19 118 ILE A O 1
ATOM 863 N N . ALA A 1 119 ? 3.727 -8.023 -1.012 1.00 97.69 119 ALA A N 1
ATOM 864 C CA . ALA A 1 119 ? 2.746 -7.506 -0.069 1.00 97.69 119 ALA A CA 1
ATOM 865 C C . ALA A 1 119 ? 3.439 -6.631 0.982 1.00 97.69 119 ALA A C 1
ATOM 867 O O . ALA A 1 119 ? 4.244 -7.113 1.777 1.00 97.69 119 ALA A O 1
ATOM 868 N N . VAL A 1 120 ? 3.113 -5.342 1.013 1.00 96.75 120 VAL A N 1
ATOM 869 C CA . VAL A 1 120 ? 3.553 -4.427 2.071 1.00 96.75 120 VAL A CA 1
ATOM 870 C C . VAL A 1 120 ? 2.360 -4.143 2.981 1.00 96.75 120 VAL A C 1
ATOM 872 O O . VAL A 1 120 ? 1.334 -3.598 2.562 1.00 96.75 120 VAL A O 1
ATOM 875 N N . GLY A 1 121 ? 2.489 -4.555 4.234 1.00 94.75 121 GLY A N 1
ATOM 876 C CA . GLY A 1 121 ? 1.440 -4.544 5.239 1.00 94.75 121 GLY A CA 1
ATOM 877 C C . GLY A 1 121 ? 0.675 -5.868 5.340 1.00 94.75 121 GLY A C 1
ATOM 878 O O . GLY A 1 121 ? 0.436 -6.581 4.365 1.00 94.75 121 GLY A O 1
ATOM 879 N N . ARG A 1 122 ? 0.219 -6.189 6.550 1.00 95.38 122 ARG A N 1
ATOM 880 C CA . ARG A 1 122 ? -0.522 -7.420 6.851 1.00 95.38 122 ARG A CA 1
ATOM 881 C C . ARG A 1 122 ? -1.811 -7.547 6.037 1.00 95.38 122 ARG A C 1
ATOM 883 O O . ARG A 1 122 ? -2.185 -8.649 5.644 1.00 95.38 122 ARG A O 1
ATOM 890 N N . LYS A 1 123 ? -2.506 -6.435 5.766 1.00 96.12 123 LYS A N 1
ATOM 891 C CA . LYS A 1 123 ? -3.801 -6.472 5.070 1.00 96.12 123 LYS A CA 1
ATOM 892 C C . LYS A 1 123 ? -3.686 -6.825 3.593 1.00 96.12 123 LYS A C 1
ATOM 894 O O . LYS A 1 123 ? -4.577 -7.515 3.102 1.00 96.12 123 LYS A O 1
ATOM 899 N N . SER A 1 124 ? -2.621 -6.422 2.904 1.00 95.94 124 SER A N 1
ATOM 900 C CA . SER A 1 124 ? -2.375 -6.844 1.523 1.00 95.94 124 SER A CA 1
ATOM 901 C C . SER A 1 124 ? -2.045 -8.330 1.462 1.00 95.94 124 SER A C 1
ATOM 903 O O . SER A 1 124 ? -2.641 -9.026 0.644 1.00 95.94 124 SER A O 1
ATOM 905 N N . ARG A 1 125 ? -1.218 -8.851 2.382 1.00 95.81 125 ARG A N 1
ATOM 906 C CA . ARG A 1 125 ? -0.988 -10.300 2.503 1.00 95.81 125 ARG A CA 1
ATOM 907 C C . ARG A 1 125 ? -2.307 -11.041 2.682 1.00 95.81 125 ARG A C 1
ATOM 909 O O . ARG A 1 125 ? -2.650 -11.876 1.851 1.00 95.81 125 ARG A O 1
ATOM 916 N N . ASP A 1 126 ? -3.061 -10.725 3.731 1.00 95.06 126 ASP A N 1
ATOM 917 C CA . ASP A 1 126 ? -4.291 -11.451 4.062 1.00 95.06 126 ASP A CA 1
ATOM 918 C C . ASP A 1 126 ? -5.333 -11.352 2.926 1.00 95.06 126 ASP A C 1
ATOM 920 O O . ASP A 1 126 ? -6.033 -12.319 2.630 1.00 95.06 126 ASP A O 1
ATOM 924 N N . GLY A 1 127 ? -5.419 -10.195 2.260 1.00 95.44 127 GLY A N 1
ATOM 925 C CA . GLY A 1 127 ? -6.365 -9.949 1.169 1.00 95.44 127 GLY A CA 1
ATOM 926 C C . GLY A 1 127 ? -5.993 -10.584 -0.174 1.00 95.44 127 GLY A C 1
ATOM 927 O O . GLY A 1 127 ? -6.881 -10.768 -1.008 1.00 95.44 127 GLY A O 1
ATOM 928 N N . LEU A 1 128 ? -4.717 -10.916 -0.397 1.00 96.50 128 LEU A N 1
ATOM 929 C CA . LEU A 1 128 ? -4.222 -11.456 -1.671 1.00 96.50 128 LEU A CA 1
ATOM 930 C C . LEU A 1 128 ? -3.846 -12.939 -1.594 1.00 96.50 128 LEU A C 1
ATOM 932 O O . LEU A 1 128 ? -4.026 -13.646 -2.580 1.00 96.50 128 LEU A O 1
ATOM 936 N N . THR A 1 129 ? -3.405 -13.437 -0.434 1.00 96.00 129 THR A N 1
ATOM 937 C CA . THR A 1 129 ? -2.885 -14.812 -0.275 1.00 96.00 129 THR A CA 1
ATOM 938 C C . THR A 1 129 ? -3.877 -15.877 -0.728 1.00 96.00 129 THR A C 1
ATOM 940 O O . THR A 1 129 ? -3.492 -16.843 -1.375 1.00 96.00 129 THR A O 1
ATOM 943 N N . ARG A 1 130 ? -5.173 -15.699 -0.439 1.00 94.19 130 ARG A N 1
ATOM 944 C CA . ARG A 1 130 ? -6.197 -16.684 -0.816 1.00 94.19 130 ARG A CA 1
ATOM 945 C C . ARG A 1 130 ? -6.339 -16.860 -2.333 1.00 94.19 130 ARG A C 1
ATOM 947 O O . ARG A 1 130 ? -6.735 -17.933 -2.768 1.00 94.19 130 ARG A O 1
ATOM 954 N N . LEU A 1 131 ? -6.096 -15.807 -3.111 1.00 94.56 131 LEU A N 1
ATOM 955 C CA . LEU A 1 131 ? -6.339 -15.793 -4.558 1.00 94.56 131 LEU A CA 1
ATOM 956 C C . LEU A 1 131 ? -5.054 -15.892 -5.384 1.00 94.56 131 LEU A C 1
ATOM 958 O O . LEU A 1 131 ? -5.103 -16.399 -6.496 1.00 94.56 131 LEU A O 1
ATOM 962 N N . TYR A 1 132 ? -3.936 -15.398 -4.854 1.00 96.56 132 TYR A N 1
ATOM 963 C CA . TYR A 1 132 ? -2.666 -15.263 -5.575 1.00 96.56 132 TYR A CA 1
ATOM 964 C C . TYR A 1 132 ? -1.481 -15.742 -4.727 1.00 96.56 132 TYR A C 1
ATOM 966 O O . TYR A 1 132 ? -0.384 -15.192 -4.814 1.00 96.56 132 TYR A O 1
ATOM 974 N N . GLY A 1 133 ? -1.710 -16.709 -3.834 1.00 94.12 133 GLY A N 1
ATOM 975 C CA . GLY A 1 133 ? -0.691 -17.214 -2.912 1.00 94.12 133 GLY A CA 1
ATOM 976 C C . GLY A 1 133 ? 0.543 -17.775 -3.620 1.00 94.12 133 GLY A C 1
ATOM 977 O O . GLY A 1 133 ? 1.655 -17.572 -3.148 1.00 94.12 133 GLY A O 1
ATOM 978 N N . ASP A 1 134 ? 0.353 -18.386 -4.788 1.00 95.94 134 ASP A N 1
ATOM 979 C CA . ASP A 1 134 ? 1.401 -18.878 -5.691 1.00 95.94 134 ASP A CA 1
ATOM 980 C C . ASP A 1 134 ? 2.258 -17.758 -6.305 1.00 95.94 134 ASP A C 1
ATOM 982 O O . ASP A 1 134 ? 3.378 -18.005 -6.739 1.00 95.94 134 ASP A O 1
ATOM 986 N N . LYS A 1 135 ? 1.745 -16.522 -6.333 1.00 96.69 135 LYS A N 1
ATOM 987 C CA . LYS A 1 135 ? 2.397 -15.345 -6.935 1.00 96.69 135 LYS A CA 1
ATOM 988 C C . LYS A 1 135 ? 3.073 -14.444 -5.905 1.00 96.69 135 LYS A C 1
ATOM 990 O O . LYS A 1 135 ? 3.752 -13.487 -6.281 1.00 96.69 135 LYS A O 1
ATOM 995 N N . LEU A 1 136 ? 2.871 -14.700 -4.612 1.00 96.88 136 LEU A N 1
ATOM 996 C CA . LEU A 1 136 ? 3.465 -13.910 -3.537 1.00 96.88 136 LEU A CA 1
ATOM 997 C C . LEU A 1 136 ? 4.956 -14.222 -3.399 1.00 96.88 136 LEU A C 1
ATOM 999 O O . LEU A 1 136 ? 5.346 -15.325 -3.036 1.00 96.88 136 LEU A O 1
ATOM 1003 N N . VAL A 1 137 ? 5.783 -13.206 -3.628 1.00 96.62 137 VAL A N 1
ATOM 1004 C CA . VAL A 1 137 ? 7.239 -13.274 -3.464 1.00 96.62 137 VAL A CA 1
ATOM 1005 C C . VAL A 1 137 ? 7.619 -13.105 -2.002 1.00 96.62 137 VAL A C 1
ATOM 1007 O O . VAL A 1 137 ? 8.346 -13.912 -1.430 1.00 96.62 137 VAL A O 1
ATOM 1010 N N . LYS A 1 138 ? 7.128 -12.026 -1.384 1.00 96.38 138 LYS A N 1
ATOM 1011 C CA . LYS A 1 138 ? 7.432 -11.694 0.006 1.00 96.38 138 LYS A CA 1
ATOM 1012 C C . LYS A 1 138 ? 6.361 -10.804 0.613 1.00 96.38 138 LYS A C 1
ATOM 1014 O O . LYS A 1 138 ? 5.693 -10.038 -0.083 1.00 96.38 138 LYS A O 1
ATOM 1019 N N . THR A 1 139 ? 6.223 -10.906 1.932 1.00 96.12 139 THR A N 1
ATOM 1020 C CA . THR A 1 139 ? 5.438 -9.973 2.742 1.00 96.12 139 THR A CA 1
ATOM 1021 C C . THR A 1 139 ? 6.352 -9.196 3.678 1.00 96.12 139 THR A C 1
ATOM 1023 O O . THR A 1 139 ? 7.220 -9.788 4.317 1.00 96.12 139 THR A O 1
ATOM 1026 N N . PHE A 1 140 ? 6.105 -7.897 3.805 1.00 95.00 140 PHE A N 1
ATOM 1027 C CA . PHE A 1 140 ? 6.713 -7.033 4.811 1.00 95.00 140 PHE A CA 1
ATOM 1028 C C . PHE A 1 140 ? 5.629 -6.510 5.751 1.00 95.00 140 PHE A C 1
ATOM 1030 O O . PHE A 1 140 ? 4.692 -5.852 5.303 1.00 95.00 140 PHE A O 1
ATOM 1037 N N . GLU A 1 141 ? 5.736 -6.788 7.049 1.00 92.31 141 GLU A N 1
ATOM 1038 C CA . GLU A 1 141 ? 4.846 -6.204 8.056 1.00 92.31 141 GLU A CA 1
ATOM 1039 C C . GLU A 1 141 ? 5.451 -4.898 8.580 1.00 92.31 141 GLU A C 1
ATOM 1041 O O . GLU A 1 141 ? 6.624 -4.836 8.931 1.00 92.31 141 GLU A O 1
ATOM 1046 N N . MET A 1 142 ? 4.659 -3.827 8.625 1.00 87.69 142 MET A N 1
ATOM 1047 C CA . MET A 1 142 ? 5.161 -2.497 9.004 1.00 87.69 142 MET A CA 1
ATOM 1048 C C . MET A 1 142 ? 5.155 -2.278 10.522 1.00 87.69 142 MET A C 1
ATOM 1050 O O . MET A 1 142 ? 5.739 -1.322 11.025 1.00 87.69 142 MET A O 1
ATOM 1054 N N . SER A 1 143 ? 4.503 -3.174 11.261 1.00 81.50 143 SER A N 1
ATOM 1055 C CA . SER A 1 143 ? 4.306 -3.096 12.709 1.00 81.50 143 SER A CA 1
ATOM 1056 C C . SER A 1 143 ? 5.607 -3.238 13.495 1.00 81.50 143 SER A C 1
ATOM 1058 O O . SER A 1 143 ? 5.666 -2.769 14.632 1.00 81.50 143 SER A O 1
ATOM 1060 N N . ASP A 1 144 ? 6.639 -3.816 1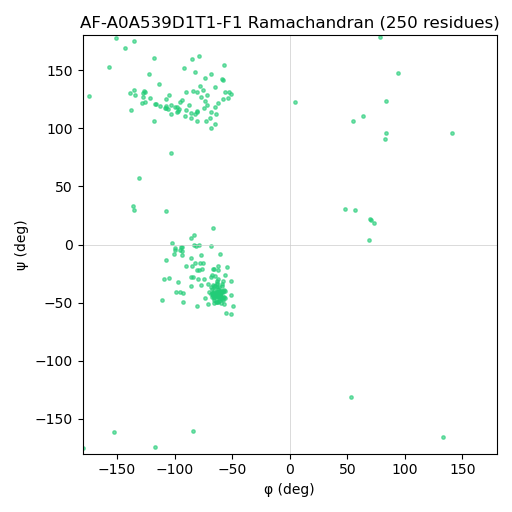2.881 1.00 71.50 144 ASP A N 1
ATOM 1061 C CA . ASP A 1 144 ? 7.973 -3.976 13.467 1.00 71.50 144 ASP A CA 1
ATOM 1062 C C . ASP A 1 144 ? 8.759 -2.654 13.486 1.00 71.50 144 ASP A C 1
ATOM 1064 O O . ASP A 1 144 ? 9.724 -2.488 14.235 1.00 71.50 144 ASP A O 1
ATOM 1068 N N . HIS A 1 145 ? 8.305 -1.660 12.719 1.00 77.19 145 HIS A N 1
ATOM 1069 C CA . HIS A 1 145 ? 8.924 -0.348 12.642 1.00 77.19 145 HIS A CA 1
ATOM 1070 C C . HIS A 1 145 ? 8.197 0.657 13.547 1.00 77.19 145 HIS A C 1
ATOM 1072 O O . HIS A 1 145 ? 7.033 1.005 13.343 1.00 77.19 145 HIS A O 1
ATOM 1078 N N . LYS A 1 146 ? 8.915 1.198 14.544 1.00 70.44 146 LYS A N 1
ATOM 1079 C CA . LYS A 1 146 ? 8.399 2.278 15.415 1.00 70.44 146 LYS A CA 1
ATOM 1080 C C . LYS A 1 146 ? 8.093 3.561 14.636 1.00 70.44 146 LYS A C 1
ATOM 1082 O O . LYS A 1 146 ? 7.169 4.290 14.992 1.00 70.44 146 LYS A O 1
ATOM 1087 N N . VAL A 1 147 ? 8.881 3.827 13.596 1.00 71.56 147 VAL A N 1
ATOM 1088 C CA . VAL A 1 147 ? 8.719 4.937 12.657 1.00 71.56 147 VAL A CA 1
ATOM 1089 C C . VAL A 1 147 ? 8.894 4.376 11.254 1.00 71.56 147 VAL A C 1
ATOM 1091 O O . VAL A 1 147 ? 9.880 3.692 10.985 1.00 71.56 147 VAL A O 1
ATOM 1094 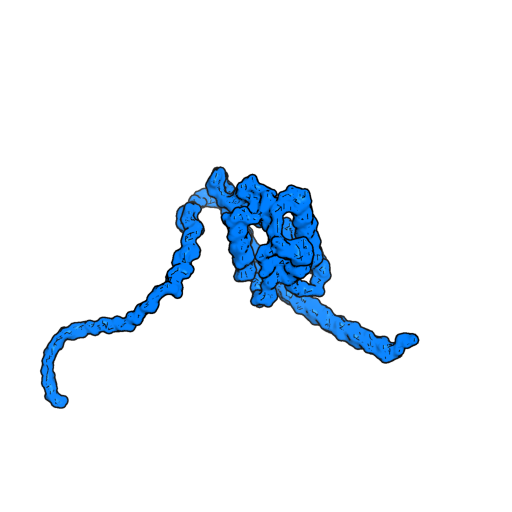N N . ILE A 1 148 ? 7.934 4.656 10.375 1.00 80.69 148 ILE A N 1
ATOM 1095 C CA . ILE A 1 148 ? 8.019 4.274 8.966 1.00 80.69 148 ILE A CA 1
ATOM 1096 C C . ILE A 1 148 ? 8.866 5.331 8.258 1.00 80.69 148 ILE A C 1
ATOM 1098 O O . ILE A 1 148 ? 8.463 6.486 8.168 1.00 80.69 148 ILE A O 1
ATOM 1102 N N . GLY A 1 149 ? 10.050 4.941 7.799 1.00 83.88 149 GLY A N 1
ATOM 1103 C CA . GLY A 1 149 ? 11.002 5.809 7.107 1.00 83.88 149 GLY A CA 1
ATOM 1104 C C . GLY A 1 149 ? 11.881 4.999 6.159 1.00 83.88 149 GLY A C 1
ATOM 1105 O O . GLY A 1 149 ? 11.545 3.858 5.839 1.00 83.88 149 GLY A O 1
ATOM 1106 N N . LEU A 1 150 ? 13.020 5.559 5.746 1.00 84.94 150 LEU A N 1
ATOM 1107 C CA . LEU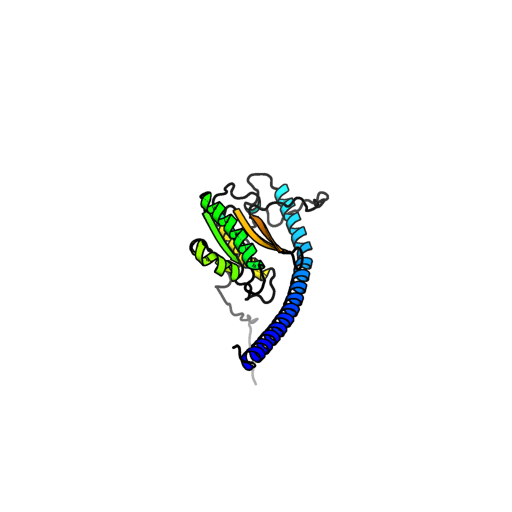 A 1 150 ? 13.956 4.886 4.833 1.00 84.94 150 LEU A CA 1
ATOM 1108 C C . LEU A 1 150 ? 14.338 3.457 5.269 1.00 84.94 150 LEU A C 1
ATOM 1110 O O . LEU A 1 150 ? 14.205 2.568 4.434 1.00 84.94 150 LEU A O 1
ATOM 1114 N N . PRO A 1 151 ? 14.625 3.162 6.555 1.00 87.56 151 PRO A N 1
ATOM 1115 C CA . PRO A 1 151 ? 14.970 1.796 6.970 1.00 87.56 151 PRO A CA 1
ATOM 1116 C C . PRO A 1 151 ? 13.857 0.756 6.759 1.00 87.56 151 PRO A C 1
ATOM 1118 O O . PRO A 1 151 ? 14.126 -0.440 6.713 1.00 87.56 151 PRO A O 1
ATOM 1121 N N . ALA A 1 152 ? 12.594 1.188 6.663 1.00 88.75 152 ALA A N 1
ATOM 1122 C CA . ALA A 1 152 ? 11.475 0.304 6.329 1.00 88.75 152 ALA A CA 1
ATOM 1123 C C . ALA A 1 152 ? 11.326 0.115 4.809 1.00 88.75 152 ALA A C 1
ATOM 1125 O O . ALA A 1 152 ? 10.837 -0.918 4.358 1.00 88.75 152 ALA A O 1
ATOM 1126 N N . ALA A 1 153 ? 11.743 1.108 4.020 1.00 90.75 153 ALA A N 1
ATOM 1127 C CA . ALA A 1 153 ? 11.652 1.098 2.564 1.00 90.75 153 ALA A CA 1
ATOM 1128 C C . ALA A 1 153 ? 12.850 0.403 1.896 1.00 90.75 153 ALA A C 1
ATOM 1130 O O . ALA A 1 153 ? 12.658 -0.290 0.903 1.00 90.75 153 ALA A O 1
ATOM 1131 N N . GLU A 1 154 ? 14.057 0.537 2.448 1.00 91.56 154 GLU A N 1
ATOM 1132 C CA . GLU A 1 154 ? 15.301 -0.071 1.951 1.00 91.56 154 GLU A CA 1
ATOM 1133 C C . GLU A 1 154 ? 15.190 -1.573 1.642 1.00 91.56 154 GLU A C 1
ATOM 1135 O O . GLU A 1 154 ? 15.488 -1.955 0.511 1.00 91.56 154 GLU A O 1
ATOM 1140 N N . PRO A 1 155 ? 14.714 -2.446 2.553 1.00 93.69 155 PRO A N 1
ATOM 1141 C CA . PRO A 1 155 ? 14.623 -3.875 2.253 1.00 93.69 155 PRO A CA 1
ATOM 1142 C C . PRO A 1 155 ? 13.572 -4.196 1.180 1.00 93.69 155 PRO A C 1
ATOM 1144 O O . PRO A 1 155 ? 13.693 -5.202 0.481 1.00 93.69 155 PRO A O 1
ATOM 1147 N N . ILE A 1 156 ? 12.545 -3.352 1.035 1.00 95.31 156 ILE A N 1
ATOM 1148 C CA . ILE A 1 156 ? 11.532 -3.489 -0.018 1.00 95.31 156 ILE A CA 1
ATOM 1149 C C . ILE A 1 156 ? 12.143 -3.081 -1.362 1.00 95.31 156 ILE A C 1
ATOM 1151 O O . ILE A 1 156 ? 11.993 -3.801 -2.344 1.00 95.31 156 ILE A O 1
ATOM 1155 N N . ALA A 1 157 ? 12.858 -1.954 -1.398 1.00 94.31 157 ALA A N 1
ATOM 1156 C CA . ALA A 1 157 ? 13.543 -1.459 -2.587 1.00 94.31 157 ALA A CA 1
ATOM 1157 C C . ALA A 1 157 ? 14.635 -2.429 -3.062 1.00 94.31 157 ALA A C 1
ATOM 1159 O O . ALA A 1 157 ? 14.709 -2.712 -4.253 1.00 94.31 157 ALA A O 1
ATOM 1160 N N . ALA A 1 158 ? 15.415 -2.997 -2.139 1.00 94.81 158 ALA A N 1
ATOM 1161 C CA . ALA A 1 158 ? 16.434 -3.996 -2.448 1.00 94.81 158 ALA A CA 1
ATOM 1162 C C . ALA A 1 158 ? 15.830 -5.255 -3.087 1.00 94.81 158 ALA A C 1
ATOM 1164 O O . ALA A 1 158 ? 16.349 -5.730 -4.090 1.00 94.81 158 ALA A O 1
ATOM 1165 N N . LEU A 1 159 ? 14.702 -5.756 -2.565 1.00 96.31 159 LEU A N 1
ATOM 1166 C CA . LEU A 1 159 ? 14.009 -6.895 -3.175 1.00 96.31 159 LEU A CA 1
ATOM 1167 C C . LEU A 1 159 ? 13.454 -6.552 -4.564 1.00 96.31 159 LEU A C 1
ATOM 1169 O O . LEU A 1 159 ? 13.497 -7.380 -5.465 1.00 96.31 159 LEU A O 1
ATOM 1173 N N . ILE A 1 160 ? 12.919 -5.342 -4.750 1.00 95.75 160 ILE A N 1
ATOM 1174 C CA . ILE A 1 160 ? 12.446 -4.891 -6.066 1.00 95.75 160 ILE A CA 1
ATOM 1175 C C . ILE A 1 160 ? 13.603 -4.872 -7.073 1.00 95.75 160 ILE A C 1
ATOM 1177 O O . ILE A 1 160 ? 13.427 -5.347 -8.193 1.00 95.75 160 ILE A O 1
ATOM 1181 N N . ALA A 1 161 ? 14.767 -4.352 -6.674 1.00 92.56 161 ALA A N 1
ATOM 1182 C CA . ALA A 1 161 ? 15.964 -4.339 -7.509 1.00 92.56 161 ALA A CA 1
ATOM 1183 C C . ALA A 1 161 ? 16.444 -5.764 -7.827 1.00 92.56 161 ALA A C 1
ATOM 1185 O O . ALA A 1 161 ? 16.665 -6.072 -8.991 1.00 92.56 161 ALA A O 1
ATOM 1186 N N . GLU A 1 162 ? 16.498 -6.654 -6.832 1.00 94.94 162 GLU A N 1
ATOM 1187 C CA . GLU A 1 162 ? 16.874 -8.064 -7.011 1.00 94.94 162 GLU A CA 1
ATOM 1188 C C . GLU A 1 162 ? 15.955 -8.789 -8.007 1.00 94.94 162 GLU A C 1
ATOM 1190 O O . GLU A 1 162 ? 16.425 -9.487 -8.904 1.00 94.94 162 GLU A O 1
ATOM 1195 N N . GLU A 1 163 ? 14.638 -8.600 -7.898 1.00 94.56 163 GLU A N 1
ATOM 1196 C CA . GLU A 1 163 ? 13.675 -9.204 -8.823 1.00 94.56 163 GLU A CA 1
ATOM 1197 C C . GLU A 1 163 ? 13.797 -8.635 -10.245 1.00 94.56 163 GLU A C 1
ATOM 1199 O O . GLU A 1 163 ? 13.622 -9.360 -11.228 1.00 94.56 163 GLU A O 1
ATOM 1204 N N . PHE A 1 164 ? 14.122 -7.350 -10.377 1.00 91.75 164 PHE A N 1
ATOM 1205 C CA . PHE A 1 164 ? 14.350 -6.725 -11.675 1.00 91.75 164 PHE A CA 1
ATOM 1206 C C . PHE A 1 164 ? 15.662 -7.200 -12.321 1.00 91.75 164 PHE A C 1
ATOM 1208 O O . PHE A 1 164 ? 15.663 -7.676 -13.455 1.00 91.75 164 PHE A O 1
ATOM 1215 N N . GLU A 1 165 ? 16.776 -7.141 -11.590 1.00 89.94 165 GLU A N 1
ATOM 1216 C CA . GLU A 1 165 ? 18.106 -7.557 -12.055 1.00 89.94 165 GLU A CA 1
ATOM 1217 C C . GLU A 1 165 ? 18.178 -9.060 -12.339 1.00 89.94 165 GLU A C 1
ATOM 1219 O O . GLU A 1 165 ? 18.798 -9.479 -13.316 1.00 89.94 165 GLU A O 1
ATOM 1224 N N . GLY A 1 166 ? 17.471 -9.870 -11.546 1.00 90.44 166 GLY A N 1
ATOM 1225 C CA . GLY A 1 166 ? 17.293 -11.303 -11.778 1.00 90.44 166 GLY A CA 1
ATOM 1226 C C . GLY A 1 166 ? 16.432 -11.638 -13.001 1.00 90.44 166 GLY A C 1
ATOM 1227 O O . GLY A 1 166 ? 16.221 -12.813 -13.297 1.00 90.44 166 GLY A O 1
ATOM 1228 N N . GLY A 1 167 ? 15.910 -10.634 -13.717 1.00 90.12 167 GLY A N 1
ATOM 1229 C CA . GLY A 1 167 ? 15.080 -10.815 -14.906 1.00 90.12 167 GLY A CA 1
ATOM 1230 C C . GLY A 1 167 ? 13.704 -11.403 -14.600 1.00 90.12 167 GLY A C 1
ATOM 1231 O O . GLY A 1 167 ? 13.079 -11.999 -15.481 1.00 90.12 167 GLY A O 1
ATOM 1232 N N . ASN A 1 168 ? 13.236 -11.277 -13.359 1.00 92.38 168 ASN A N 1
ATOM 1233 C CA . ASN A 1 168 ? 11.931 -11.748 -12.902 1.00 92.38 168 ASN A CA 1
ATOM 1234 C C . ASN A 1 168 ? 10.844 -10.671 -12.967 1.00 92.38 168 ASN A C 1
ATOM 1236 O O . ASN A 1 168 ? 9.670 -10.984 -12.772 1.00 92.38 168 ASN A O 1
ATOM 1240 N N . ALA A 1 169 ? 11.223 -9.427 -13.245 1.00 93.12 169 ALA A N 1
ATOM 1241 C CA . ALA A 1 169 ? 10.322 -8.310 -13.456 1.00 93.12 169 ALA A CA 1
ATOM 1242 C C . ALA A 1 169 ? 10.824 -7.456 -14.624 1.00 93.12 169 ALA A C 1
ATOM 1244 O O . ALA A 1 169 ? 11.986 -7.067 -14.655 1.00 93.12 169 ALA A O 1
ATOM 1245 N N . ASP A 1 170 ? 9.931 -7.151 -15.558 1.00 91.81 170 ASP A N 1
ATOM 1246 C CA . ASP A 1 170 ? 10.139 -6.158 -16.611 1.00 91.81 170 ASP A CA 1
ATOM 1247 C C . ASP A 1 170 ? 9.539 -4.807 -16.194 1.00 91.81 170 ASP A C 1
ATOM 1249 O O . ASP A 1 170 ? 10.137 -3.750 -16.392 1.00 91.81 170 ASP A O 1
ATOM 1253 N N . VAL A 1 171 ? 8.353 -4.858 -15.578 1.00 93.62 171 VAL A N 1
ATOM 1254 C CA . VAL A 1 171 ? 7.584 -3.693 -15.133 1.00 93.62 171 VAL A CA 1
ATOM 1255 C C . VAL A 1 171 ? 7.245 -3.840 -13.655 1.00 93.62 171 VAL A C 1
ATOM 1257 O O . VAL A 1 171 ? 6.732 -4.872 -13.217 1.00 93.62 171 VAL A O 1
ATOM 1260 N N . VAL A 1 172 ? 7.487 -2.788 -12.876 1.00 95.88 172 VAL A N 1
ATOM 1261 C CA . VAL A 1 172 ? 7.177 -2.733 -11.445 1.00 95.88 172 VAL A CA 1
ATOM 1262 C C . VAL A 1 172 ? 6.143 -1.647 -11.183 1.00 95.88 172 VAL A C 1
ATOM 1264 O O . VAL A 1 172 ? 6.375 -0.469 -11.456 1.00 95.88 172 VAL A O 1
ATOM 1267 N N . THR A 1 173 ? 5.000 -2.031 -10.612 1.00 96.81 173 THR A N 1
ATOM 1268 C CA . THR A 1 173 ? 3.906 -1.108 -10.274 1.00 96.81 173 THR A CA 1
ATOM 1269 C C . THR A 1 173 ? 3.595 -1.149 -8.782 1.00 96.81 173 THR A C 1
ATOM 1271 O O . THR A 1 173 ? 3.293 -2.203 -8.226 1.00 96.81 173 THR A O 1
ATOM 1274 N N . LEU A 1 174 ? 3.604 0.017 -8.139 1.00 97.50 174 LEU A N 1
ATOM 1275 C CA . LEU A 1 174 ? 3.194 0.231 -6.757 1.00 97.50 174 LEU A CA 1
ATOM 1276 C C . LEU A 1 174 ? 1.723 0.645 -6.679 1.00 97.50 174 LEU A C 1
ATOM 1278 O O . LEU A 1 174 ? 1.321 1.672 -7.217 1.00 97.50 174 LEU A O 1
ATOM 1282 N N . PHE A 1 175 ? 0.940 -0.105 -5.918 1.00 97.75 175 PHE A N 1
ATOM 1283 C CA . PHE A 1 175 ? -0.403 0.257 -5.495 1.00 97.75 175 PHE A CA 1
ATOM 1284 C C . PHE A 1 175 ? -0.353 0.788 -4.072 1.00 97.75 175 PHE A C 1
ATOM 1286 O O . PHE A 1 175 ? 0.007 0.073 -3.138 1.00 97.75 175 PHE A O 1
ATOM 1293 N N . TYR A 1 176 ? -0.745 2.043 -3.905 1.00 95.75 176 TYR A N 1
ATOM 1294 C CA . TYR A 1 176 ? -0.825 2.703 -2.609 1.00 95.75 176 TYR A CA 1
ATOM 1295 C C . TYR A 1 176 ? -2.030 3.637 -2.580 1.00 95.75 176 TYR A C 1
ATOM 1297 O O . TYR A 1 176 ? -2.660 3.903 -3.601 1.00 95.75 176 TYR A O 1
ATOM 1305 N N . SER A 1 177 ? -2.372 4.149 -1.405 1.00 94.19 177 SER A N 1
ATOM 1306 C CA . SER A 1 177 ? -3.422 5.153 -1.278 1.00 94.19 177 SER A CA 1
ATOM 1307 C C . SER A 1 177 ? -2.810 6.548 -1.217 1.00 94.19 177 SER A C 1
ATOM 1309 O O . SER A 1 177 ? -2.131 6.892 -0.247 1.00 94.19 177 SER A O 1
ATOM 1311 N N . ARG A 1 178 ? -3.073 7.377 -2.229 1.00 91.75 178 ARG A N 1
ATOM 1312 C CA . ARG A 1 178 ? -2.657 8.780 -2.246 1.00 91.75 178 ARG A CA 1
ATOM 1313 C C . ARG A 1 178 ? -3.528 9.579 -1.281 1.00 91.75 178 ARG A C 1
ATOM 1315 O O . ARG A 1 178 ? -4.754 9.601 -1.399 1.00 91.75 178 ARG A O 1
ATOM 1322 N N . PHE A 1 179 ? -2.879 10.243 -0.331 1.00 90.38 179 PHE A N 1
ATOM 1323 C CA . PHE A 1 179 ? -3.540 11.154 0.595 1.00 90.38 179 PHE A CA 1
ATOM 1324 C C . PHE A 1 179 ? -3.956 12.433 -0.144 1.00 90.38 179 PHE A C 1
ATOM 1326 O O . PHE A 1 179 ? -3.103 13.118 -0.709 1.00 90.38 179 PHE A O 1
ATOM 1333 N N . GLN A 1 180 ? -5.257 12.734 -0.156 1.00 88.81 180 GLN A N 1
ATOM 1334 C CA . GLN A 1 180 ? -5.798 13.996 -0.676 1.00 88.81 180 GLN A CA 1
ATOM 1335 C C . GLN A 1 180 ? -6.349 14.845 0.469 1.00 88.81 180 GLN A C 1
ATOM 1337 O O . GLN A 1 180 ? -6.035 16.024 0.588 1.00 88.81 180 GLN A O 1
ATOM 1342 N N . SER A 1 181 ? -7.139 14.230 1.347 1.00 89.81 181 SER A N 1
ATOM 1343 C CA . SER A 1 181 ? -7.613 14.838 2.584 1.00 89.81 181 SER A CA 1
ATOM 1344 C C . SER A 1 181 ? -7.854 13.764 3.644 1.00 89.81 181 SER A C 1
ATOM 1346 O O . SER A 1 181 ? -7.729 12.566 3.392 1.00 89.81 181 SER A O 1
ATOM 1348 N N . VAL A 1 182 ? -8.240 14.182 4.852 1.00 85.94 182 VAL A N 1
ATOM 1349 C CA . VAL A 1 182 ? -8.623 13.252 5.930 1.00 85.94 182 VAL A CA 1
ATOM 1350 C C . VAL A 1 182 ? -9.781 12.339 5.498 1.00 85.94 182 VAL A C 1
ATOM 1352 O O . VAL A 1 182 ? -9.849 11.186 5.918 1.00 85.94 182 VAL A O 1
ATOM 1355 N N . ILE A 1 183 ? -10.661 12.840 4.626 1.00 85.50 183 ILE A N 1
ATOM 1356 C CA . ILE A 1 183 ? -11.852 12.133 4.142 1.00 85.50 183 ILE A CA 1
ATOM 1357 C C . ILE A 1 183 ? -11.552 11.381 2.837 1.00 85.50 183 ILE A C 1
ATOM 1359 O O . ILE A 1 183 ? -11.990 10.245 2.670 1.00 85.50 183 ILE A O 1
ATOM 1363 N N . ALA A 1 184 ? -10.799 11.997 1.919 1.00 87.56 184 ALA A N 1
ATOM 1364 C CA . ALA A 1 184 ? -10.562 11.481 0.575 1.00 87.56 184 ALA A CA 1
ATOM 1365 C C . ALA A 1 184 ? -9.169 10.853 0.435 1.00 87.56 184 ALA A C 1
ATOM 1367 O O . ALA A 1 184 ? -8.133 11.500 0.609 1.00 87.56 184 ALA A O 1
ATOM 1368 N N . GLN A 1 185 ? -9.160 9.566 0.100 1.00 88.12 185 GLN A N 1
ATOM 1369 C CA . GLN A 1 185 ? -7.964 8.744 -0.048 1.00 88.12 185 GLN A CA 1
ATOM 1370 C C . GLN A 1 185 ? -8.145 7.873 -1.294 1.00 88.12 185 GLN A C 1
ATOM 1372 O O . GLN A 1 185 ? -9.071 7.060 -1.353 1.00 88.12 185 GLN A O 1
ATOM 1377 N N . ALA A 1 186 ? -7.302 8.087 -2.306 1.00 90.31 186 ALA A N 1
ATOM 1378 C CA . ALA A 1 186 ? -7.483 7.498 -3.629 1.00 90.31 186 ALA A CA 1
ATOM 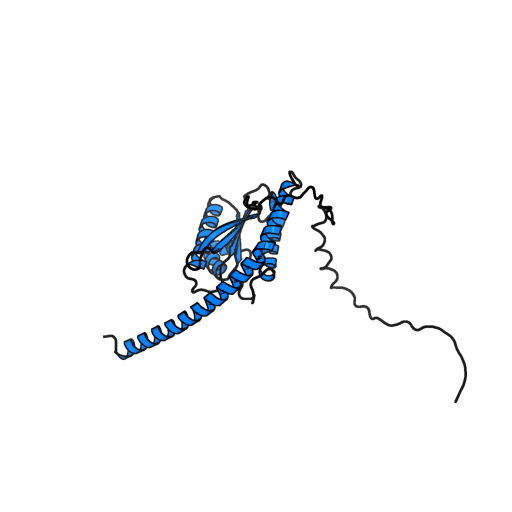1379 C C . ALA A 1 186 ? -6.453 6.382 -3.882 1.00 90.31 186 ALA A C 1
ATOM 1381 O O . ALA A 1 186 ? -5.249 6.666 -3.885 1.00 90.31 186 ALA A O 1
ATOM 1382 N N . PRO A 1 187 ? -6.873 5.123 -4.115 1.00 93.31 187 PRO A N 1
ATOM 1383 C CA . PRO A 1 187 ? -5.952 4.072 -4.532 1.00 93.31 187 PRO A CA 1
ATOM 1384 C C . PRO A 1 187 ? -5.349 4.445 -5.891 1.00 93.31 187 PRO A C 1
ATOM 1386 O O . PRO A 1 187 ? -6.071 4.688 -6.852 1.00 93.31 187 PRO A O 1
ATOM 1389 N N . THR A 1 188 ? -4.025 4.543 -5.948 1.00 93.25 188 THR A N 1
ATOM 1390 C CA . THR A 1 188 ? -3.277 5.043 -7.102 1.00 93.25 188 THR A CA 1
ATOM 1391 C C . THR A 1 188 ? -2.236 4.001 -7.511 1.00 93.25 188 THR A C 1
ATOM 1393 O O . THR A 1 188 ? -1.408 3.626 -6.673 1.00 93.25 188 THR A O 1
ATOM 1396 N N . PRO A 1 189 ? -2.256 3.518 -8.765 1.00 95.00 189 PRO A N 1
ATOM 1397 C CA . PRO A 1 189 ? -1.127 2.802 -9.334 1.00 95.00 189 PRO A CA 1
ATOM 1398 C C . PRO A 1 189 ? -0.022 3.804 -9.687 1.00 95.00 189 PRO A C 1
ATOM 1400 O O . PRO A 1 189 ? -0.279 4.832 -10.309 1.00 95.00 189 PRO A O 1
ATOM 1403 N N . LYS A 1 190 ? 1.215 3.504 -9.305 1.00 93.38 190 LYS A N 1
ATOM 1404 C CA . LYS A 1 190 ? 2.407 4.241 -9.719 1.00 93.38 190 LYS A CA 1
ATOM 1405 C C . LYS A 1 190 ? 3.428 3.265 -10.274 1.00 93.38 190 LYS A C 1
ATOM 1407 O O . LYS A 1 190 ? 3.853 2.356 -9.568 1.00 93.38 190 LYS A O 1
ATOM 1412 N N . GLN A 1 191 ? 3.835 3.466 -11.517 1.00 92.44 191 GLN A N 1
ATOM 1413 C CA . GLN A 1 191 ? 4.938 2.712 -12.094 1.00 92.44 191 GLN A CA 1
ATOM 1414 C C . GLN A 1 191 ? 6.254 3.182 -11.463 1.00 92.44 191 GLN A C 1
ATOM 1416 O O . GLN A 1 191 ? 6.506 4.383 -11.370 1.00 92.44 191 GLN A O 1
ATOM 1421 N N . LEU A 1 192 ? 7.047 2.235 -10.967 1.00 90.19 192 LEU A N 1
ATOM 1422 C CA . LEU A 1 192 ? 8.376 2.490 -10.410 1.00 90.19 192 LEU A CA 1
ATOM 1423 C C . LEU A 1 192 ? 9.464 2.180 -11.434 1.00 90.19 192 LEU A C 1
ATOM 1425 O O . LEU A 1 192 ? 10.426 2.931 -11.538 1.00 90.19 192 LEU A O 1
ATOM 1429 N N . ILE A 1 193 ? 9.293 1.083 -12.174 1.00 89.50 193 ILE A N 1
ATOM 1430 C CA . ILE A 1 193 ? 10.211 0.631 -13.217 1.00 89.50 193 ILE A CA 1
ATOM 1431 C C . ILE A 1 193 ? 9.367 0.220 -14.433 1.00 89.50 193 ILE A C 1
ATOM 1433 O O . ILE A 1 193 ? 8.387 -0.507 -14.250 1.00 89.50 193 ILE A O 1
ATOM 1437 N N . PRO A 1 194 ? 9.711 0.649 -15.654 1.00 85.44 194 PRO A N 1
ATOM 1438 C CA . PRO A 1 194 ? 10.682 1.703 -15.958 1.00 85.44 194 PRO A CA 1
ATOM 1439 C C . PRO A 1 194 ? 10.277 3.034 -15.316 1.00 85.44 194 PRO A C 1
ATOM 1441 O O . PRO A 1 194 ? 9.079 3.328 -15.212 1.00 85.44 194 PRO A O 1
ATOM 1444 N N . ALA A 1 195 ? 11.254 3.803 -14.835 1.00 78.50 195 ALA A N 1
ATOM 1445 C CA . ALA A 1 195 ? 10.983 5.076 -14.179 1.00 78.50 195 ALA A CA 1
ATOM 1446 C C . ALA A 1 195 ? 10.379 6.067 -15.183 1.00 78.50 195 ALA A C 1
ATOM 1448 O O . ALA A 1 195 ? 11.011 6.443 -16.165 1.00 78.50 195 ALA A O 1
ATOM 1449 N N . VAL A 1 196 ? 9.148 6.506 -14.923 1.00 70.75 196 VAL A N 1
ATOM 1450 C CA . VAL A 1 196 ? 8.510 7.557 -15.718 1.00 70.75 196 VAL A CA 1
ATOM 1451 C C . VAL A 1 196 ? 8.903 8.898 -15.111 1.00 70.75 196 VAL A C 1
ATOM 1453 O O . VAL A 1 196 ? 8.638 9.150 -13.934 1.00 70.75 196 VAL A O 1
ATOM 1456 N N . VAL A 1 197 ? 9.564 9.746 -15.897 1.00 60.69 197 VAL A N 1
ATOM 1457 C CA . VAL A 1 197 ? 9.887 11.112 -15.480 1.00 60.69 197 VAL A CA 1
ATOM 1458 C C . VAL A 1 197 ? 8.591 11.922 -15.506 1.00 60.69 197 VAL A C 1
ATOM 1460 O O . VAL A 1 197 ? 8.061 12.234 -16.570 1.00 60.69 197 VAL A O 1
ATOM 1463 N N . ASP A 1 198 ? 8.053 12.231 -14.326 1.00 54.59 198 ASP A N 1
ATOM 1464 C CA . ASP A 1 198 ? 6.918 13.145 -14.192 1.00 54.59 198 ASP A CA 1
ATOM 1465 C C . ASP A 1 198 ? 7.371 14.543 -14.667 1.00 54.59 198 ASP A C 1
ATOM 1467 O O . ASP A 1 198 ? 8.198 15.183 -14.017 1.00 54.59 198 ASP A O 1
ATOM 1471 N N . GLY A 1 199 ? 6.833 15.030 -15.792 1.00 43.47 199 GLY A N 1
ATOM 1472 C CA . GLY A 1 199 ? 7.205 16.306 -16.437 1.00 43.47 199 GLY A CA 1
ATOM 1473 C C . GLY A 1 199 ? 6.873 17.590 -15.657 1.00 43.47 199 GLY A C 1
ATOM 1474 O O . GLY A 1 199 ? 6.887 18.672 -16.230 1.00 43.47 199 GLY A O 1
ATOM 1475 N N . ASP A 1 200 ? 6.555 17.474 -14.368 1.00 41.41 200 ASP A N 1
ATOM 1476 C CA . ASP A 1 200 ? 6.148 18.564 -13.468 1.00 41.41 200 ASP A CA 1
ATOM 1477 C C . ASP A 1 200 ? 7.300 19.014 -12.541 1.00 41.41 200 ASP A C 1
ATOM 1479 O O . ASP A 1 200 ? 7.141 19.881 -11.678 1.00 41.41 200 ASP A O 1
ATOM 1483 N N . ALA A 1 201 ? 8.483 18.403 -12.681 1.00 42.09 201 ALA A N 1
ATOM 1484 C CA . ALA A 1 201 ? 9.708 18.925 -12.093 1.00 42.09 201 ALA A CA 1
AT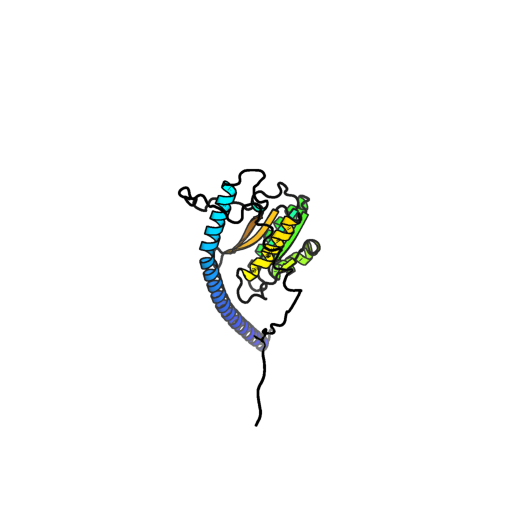OM 1485 C C . ALA A 1 201 ? 10.234 20.048 -13.004 1.00 42.09 201 ALA A C 1
ATOM 1487 O O . ALA A 1 201 ? 10.588 19.756 -14.149 1.00 42.09 201 ALA A O 1
ATOM 1488 N N . PRO A 1 202 ? 10.287 21.317 -12.546 1.00 40.66 202 PRO A N 1
ATOM 1489 C CA . PRO A 1 202 ? 10.899 22.368 -13.342 1.00 40.66 202 PRO A CA 1
ATOM 1490 C C . PRO A 1 202 ? 12.336 21.940 -13.666 1.00 40.66 202 PRO A C 1
ATOM 1492 O O . PRO A 1 202 ? 13.037 21.493 -12.748 1.00 40.66 202 PRO A O 1
ATOM 1495 N N . PRO A 1 203 ? 12.761 22.025 -14.940 1.00 45.31 203 PRO A N 1
ATOM 1496 C CA . PRO A 1 203 ? 14.128 21.707 -15.308 1.00 45.31 203 PRO A CA 1
ATOM 1497 C C . PRO A 1 203 ? 15.049 22.548 -14.430 1.00 45.31 203 PRO A C 1
ATOM 1499 O O . PRO A 1 203 ? 14.881 23.763 -14.311 1.00 45.31 203 PRO A O 1
ATOM 1502 N N . ILE A 1 204 ? 15.977 21.886 -13.743 1.00 49.41 204 ILE A N 1
ATOM 1503 C CA . ILE A 1 204 ? 17.045 22.603 -13.062 1.00 49.41 204 ILE A CA 1
ATOM 1504 C C . ILE A 1 204 ? 17.903 23.176 -14.185 1.00 49.41 204 ILE A C 1
ATOM 1506 O O . ILE A 1 204 ? 18.488 22.414 -14.950 1.00 49.41 204 ILE A O 1
ATOM 1510 N N . ASP A 1 205 ? 17.938 24.501 -14.306 1.00 47.00 205 ASP A N 1
ATOM 1511 C CA . ASP A 1 205 ? 18.906 25.173 -15.165 1.00 47.00 205 ASP A CA 1
ATOM 1512 C C . ASP A 1 205 ? 20.300 24.903 -14.590 1.00 47.00 205 ASP A C 1
ATOM 1514 O O . ASP A 1 205 ? 20.668 25.404 -13.524 1.00 47.00 205 ASP A O 1
ATOM 1518 N N . LEU A 1 206 ? 21.030 23.999 -15.242 1.00 50.09 206 LEU A N 1
ATOM 1519 C CA . LEU A 1 206 ? 22.320 23.507 -14.773 1.00 50.09 206 LEU A CA 1
ATOM 1520 C C . LEU A 1 206 ? 23.464 24.487 -15.054 1.00 50.09 206 LEU A C 1
ATOM 1522 O O . LEU A 1 206 ? 24.593 24.171 -14.693 1.00 50.09 206 LEU A O 1
ATOM 1526 N N . ASN A 1 207 ? 23.222 25.653 -15.672 1.00 41.31 207 ASN A N 1
ATOM 1527 C CA . ASN A 1 207 ? 24.241 26.687 -15.909 1.00 41.31 207 ASN A CA 1
ATOM 1528 C C . ASN A 1 207 ? 25.565 26.150 -16.512 1.00 41.31 207 ASN A C 1
ATOM 1530 O O . ASN A 1 207 ? 26.642 26.679 -16.244 1.00 41.31 207 ASN A O 1
ATOM 1534 N N . GLY A 1 208 ? 25.508 25.075 -17.308 1.00 45.25 208 GLY A N 1
ATOM 1535 C CA . GLY A 1 208 ? 26.699 24.449 -17.895 1.00 45.25 208 GLY A CA 1
ATOM 1536 C C . GLY A 1 208 ? 27.610 23.708 -16.905 1.00 45.25 208 GLY A C 1
ATOM 1537 O O . GLY A 1 208 ? 28.782 23.504 -17.211 1.00 45.25 208 GLY A O 1
ATOM 1538 N N . ALA A 1 209 ? 27.115 23.307 -15.730 1.00 40.66 209 ALA A N 1
ATOM 1539 C CA . ALA A 1 209 ? 27.875 22.504 -14.776 1.00 40.66 209 ALA A CA 1
ATOM 1540 C C . ALA A 1 209 ? 28.126 21.087 -15.324 1.00 40.66 209 ALA A C 1
ATOM 1542 O O . ALA A 1 209 ? 27.259 20.214 -15.264 1.00 40.66 209 ALA A O 1
ATOM 1543 N N . THR A 1 210 ? 29.332 20.863 -15.845 1.00 37.94 210 THR A N 1
ATOM 1544 C CA . THR A 1 210 ? 29.871 19.529 -16.123 1.00 37.94 210 THR A CA 1
ATOM 1545 C C . THR A 1 210 ? 30.138 18.842 -14.787 1.00 37.94 210 THR A C 1
ATOM 1547 O O . THR A 1 210 ? 31.030 19.251 -14.045 1.00 37.94 210 THR A O 1
ATOM 1550 N N . TYR A 1 211 ? 29.338 17.834 -14.443 1.00 52.69 211 TYR A N 1
ATOM 1551 C CA . TYR A 1 211 ? 29.624 16.987 -13.290 1.00 52.69 211 TYR A CA 1
ATOM 1552 C C . TYR A 1 211 ? 30.670 15.951 -13.694 1.00 52.69 211 TYR A C 1
ATOM 1554 O O . TYR A 1 211 ? 30.418 15.096 -14.539 1.00 52.69 211 TYR A O 1
ATOM 1562 N N . GLU A 1 212 ? 31.850 16.052 -13.095 1.00 38.28 212 GLU A N 1
ATOM 1563 C CA . GLU A 1 212 ? 32.859 15.001 -13.125 1.00 38.28 212 GLU A CA 1
ATOM 1564 C C . GLU A 1 212 ? 32.447 13.968 -12.066 1.00 38.28 212 GLU A C 1
ATOM 1566 O O . GLU A 1 212 ? 32.450 14.248 -10.865 1.00 38.28 212 GLU A O 1
ATOM 1571 N N . TYR A 1 213 ? 31.939 12.821 -12.521 1.00 47.75 213 TYR A N 1
ATOM 1572 C CA . TYR A 1 213 ? 31.478 11.752 -11.642 1.00 47.75 213 TYR A CA 1
ATOM 1573 C C . TYR A 1 213 ? 32.660 10.852 -11.271 1.00 47.75 213 TYR A C 1
ATOM 1575 O O . TYR A 1 213 ? 33.190 10.137 -12.119 1.00 47.75 213 TYR A O 1
ATOM 1583 N N . GLU A 1 214 ? 33.044 10.869 -9.993 1.00 39.66 214 GLU A N 1
ATOM 1584 C CA . GLU A 1 214 ? 33.883 9.830 -9.393 1.00 39.66 214 GLU A CA 1
ATOM 1585 C C . GLU A 1 214 ? 33.036 8.959 -8.447 1.00 39.66 214 GLU A C 1
ATOM 1587 O O . GLU A 1 214 ? 32.414 9.497 -7.520 1.00 39.66 214 GLU A O 1
ATOM 1592 N N . PRO A 1 215 ? 33.005 7.624 -8.629 1.00 49.78 215 PRO A N 1
ATOM 1593 C CA . PRO A 1 215 ? 33.678 6.834 -9.667 1.00 49.78 215 PRO A CA 1
ATOM 1594 C C . PRO A 1 215 ? 32.943 6.889 -11.020 1.00 49.78 215 PRO A C 1
ATOM 1596 O O . PRO A 1 215 ? 31.771 7.264 -11.085 1.00 49.78 215 PRO A O 1
ATOM 1599 N N . SER A 1 216 ? 33.646 6.515 -12.095 1.00 49.06 216 SER A N 1
ATOM 1600 C CA . SER A 1 216 ? 33.119 6.537 -13.468 1.00 49.06 216 SER A CA 1
ATOM 1601 C C . SER A 1 216 ? 31.848 5.688 -13.631 1.00 49.06 216 SER A C 1
ATOM 1603 O O . SER A 1 216 ? 31.625 4.734 -12.885 1.00 49.06 216 SER A O 1
ATOM 1605 N N . GLU A 1 217 ? 31.011 6.034 -14.615 1.00 53.62 217 GLU A N 1
ATOM 1606 C CA . GLU A 1 217 ? 29.651 5.497 -14.824 1.00 53.62 217 GLU A CA 1
ATOM 1607 C C . GLU A 1 217 ? 29.566 3.955 -14.911 1.00 53.62 217 GLU A C 1
ATOM 1609 O O . GLU A 1 217 ? 28.503 3.381 -14.667 1.00 53.62 217 GLU A O 1
ATOM 1614 N N . GLU A 1 218 ? 30.682 3.271 -15.180 1.00 50.00 218 GLU A N 1
ATOM 1615 C CA . GLU A 1 218 ? 30.783 1.807 -15.233 1.00 50.00 218 GLU A CA 1
ATOM 1616 C C . GLU A 1 218 ? 31.011 1.132 -13.858 1.00 50.00 218 GLU A C 1
ATOM 1618 O O . GLU A 1 218 ? 30.736 -0.060 -13.714 1.00 50.00 218 GLU A O 1
ATOM 1623 N N . GLU A 1 219 ? 31.458 1.856 -12.822 1.00 45.34 219 GLU A N 1
ATOM 1624 C CA . GLU A 1 219 ? 31.910 1.279 -11.536 1.00 45.34 219 GLU A CA 1
ATOM 1625 C C . GLU A 1 219 ? 30.838 1.195 -10.431 1.00 45.34 219 GLU A C 1
ATOM 1627 O O . GLU A 1 219 ? 31.061 0.592 -9.376 1.00 45.34 219 GLU A O 1
ATOM 1632 N N . ILE A 1 220 ? 29.638 1.736 -10.656 1.00 52.53 220 ILE A N 1
ATOM 1633 C CA . ILE A 1 220 ? 28.558 1.742 -9.650 1.00 52.53 220 ILE A CA 1
ATOM 1634 C C . ILE A 1 220 ? 28.063 0.329 -9.219 1.00 52.53 220 ILE A C 1
ATOM 1636 O O . ILE A 1 220 ? 27.514 0.228 -8.117 1.00 52.53 220 ILE A O 1
ATOM 1640 N N . PRO A 1 221 ? 28.284 -0.797 -9.939 1.00 40.38 221 PRO A N 1
ATOM 1641 C CA . PRO A 1 221 ? 27.850 -2.105 -9.434 1.00 40.38 221 PRO A CA 1
ATOM 1642 C C . PRO A 1 221 ? 28.729 -2.763 -8.351 1.00 40.38 221 PRO A C 1
ATOM 1644 O O . PRO A 1 221 ? 28.245 -3.704 -7.718 1.00 40.38 221 PRO A O 1
ATOM 1647 N N . ASP A 1 222 ? 29.982 -2.349 -8.106 1.00 41.00 222 ASP A N 1
ATOM 1648 C CA . ASP A 1 222 ? 30.927 -3.225 -7.371 1.00 41.00 222 ASP A CA 1
ATOM 1649 C C . ASP A 1 222 ? 31.254 -2.812 -5.922 1.00 41.00 222 ASP A C 1
ATOM 1651 O O . ASP A 1 222 ? 31.733 -3.630 -5.129 1.00 41.00 222 ASP A O 1
ATOM 1655 N N . HIS A 1 223 ? 30.910 -1.594 -5.483 1.00 36.09 223 HIS A N 1
ATOM 1656 C CA . HIS A 1 223 ? 31.351 -1.136 -4.156 1.00 36.09 223 HIS A CA 1
ATOM 1657 C C . HIS A 1 223 ? 30.569 -1.731 -2.960 1.00 36.09 223 HIS A C 1
ATOM 1659 O O . HIS A 1 223 ? 31.010 -1.625 -1.814 1.00 36.09 223 HIS A O 1
ATOM 1665 N N . HIS A 1 224 ? 29.458 -2.443 -3.191 1.00 38.94 224 HIS A N 1
ATOM 1666 C CA . HIS A 1 224 ? 28.750 -3.191 -2.136 1.00 38.94 224 HIS A CA 1
ATOM 1667 C C . HIS A 1 224 ? 29.159 -4.670 -2.018 1.00 38.94 224 HIS A C 1
ATOM 1669 O O . HIS A 1 224 ? 28.675 -5.365 -1.113 1.00 38.94 224 HIS A O 1
ATOM 1675 N N . ARG A 1 225 ? 30.061 -5.163 -2.879 1.00 38.84 225 ARG A N 1
ATOM 1676 C CA . ARG A 1 225 ? 30.572 -6.542 -2.821 1.00 38.84 225 ARG A CA 1
ATOM 1677 C C . ARG A 1 225 ? 31.752 -6.721 -1.867 1.00 38.84 225 ARG A C 1
ATOM 1679 O O . ARG A 1 225 ? 31.884 -7.793 -1.283 1.00 38.84 225 ARG A O 1
ATOM 1686 N N . THR A 1 226 ? 32.559 -5.692 -1.630 1.00 34.75 226 THR A N 1
ATOM 1687 C CA . THR A 1 226 ? 33.807 -5.817 -0.856 1.00 34.75 226 THR A CA 1
ATOM 1688 C C . THR A 1 226 ? 33.642 -5.770 0.665 1.00 34.75 226 THR A C 1
ATOM 1690 O O . THR A 1 226 ? 34.524 -6.246 1.375 1.00 34.75 226 THR A O 1
ATOM 1693 N N . ASP A 1 227 ? 32.506 -5.309 1.200 1.00 38.88 227 ASP A N 1
ATOM 1694 C CA . ASP A 1 227 ? 32.349 -5.145 2.659 1.00 38.88 227 ASP A CA 1
ATOM 1695 C C . ASP A 1 227 ? 31.678 -6.346 3.370 1.00 38.88 227 ASP A C 1
ATOM 1697 O O . ASP A 1 227 ? 31.600 -6.411 4.600 1.00 38.88 227 ASP A O 1
ATOM 1701 N N . ARG A 1 228 ? 31.211 -7.359 2.618 1.00 40.22 228 ARG A N 1
ATOM 1702 C CA . ARG A 1 228 ? 30.622 -8.584 3.205 1.00 40.22 228 ARG A CA 1
ATOM 1703 C C . ARG A 1 228 ? 31.631 -9.701 3.477 1.00 40.22 228 ARG A C 1
ATOM 1705 O O . ARG A 1 228 ? 31.343 -10.553 4.317 1.00 40.22 228 ARG A O 1
ATOM 1712 N N . ASP A 1 229 ? 32.815 -9.666 2.862 1.00 35.97 229 ASP A N 1
ATOM 1713 C CA . ASP A 1 229 ? 33.807 -10.751 2.959 1.00 35.97 229 ASP A CA 1
ATOM 1714 C C . ASP A 1 229 ? 34.951 -10.504 3.964 1.00 35.97 229 ASP A C 1
ATOM 1716 O O . ASP A 1 229 ? 35.760 -11.395 4.231 1.00 35.97 229 ASP A O 1
ATOM 1720 N N . HIS A 1 230 ? 35.006 -9.338 4.619 1.00 37.62 230 HIS A N 1
ATOM 1721 C CA . HIS A 1 230 ? 36.076 -9.016 5.580 1.00 37.62 230 HIS A CA 1
ATOM 1722 C C . HIS A 1 230 ? 35.724 -9.187 7.065 1.00 37.62 230 HIS A C 1
ATOM 1724 O O . HIS A 1 230 ? 36.615 -9.154 7.911 1.00 37.62 230 HIS A O 1
ATOM 1730 N N . ARG A 1 231 ? 34.473 -9.512 7.426 1.00 38.00 231 ARG A N 1
ATOM 1731 C CA . ARG A 1 231 ? 34.110 -9.817 8.833 1.00 38.00 231 ARG A CA 1
ATOM 1732 C C . ARG A 1 231 ? 34.327 -11.271 9.263 1.00 38.00 231 ARG A C 1
ATOM 1734 O O . ARG A 1 231 ? 33.984 -11.637 10.386 1.00 38.00 231 ARG A O 1
ATOM 1741 N N . ARG A 1 232 ? 34.918 -12.114 8.411 1.00 40.72 232 ARG A N 1
ATOM 1742 C CA . ARG A 1 232 ? 35.249 -13.510 8.738 1.00 40.72 232 ARG A CA 1
ATOM 1743 C C . ARG A 1 232 ? 36.685 -13.866 8.380 1.00 40.72 232 ARG A C 1
ATOM 1745 O O . ARG A 1 232 ? 36.893 -14.824 7.650 1.00 40.72 232 ARG A O 1
ATOM 1752 N N . ARG A 1 233 ? 37.682 -13.151 8.907 1.00 36.72 233 ARG A N 1
ATOM 1753 C CA . ARG A 1 233 ? 39.025 -13.713 9.150 1.00 36.72 233 ARG A CA 1
ATOM 1754 C C . ARG A 1 233 ? 39.909 -12.709 9.892 1.00 36.72 233 ARG A C 1
ATOM 1756 O O . ARG A 1 233 ? 40.140 -11.614 9.410 1.00 36.72 233 ARG A O 1
ATOM 1763 N N . ARG A 1 234 ? 40.483 -13.204 10.996 1.00 33.97 234 ARG A N 1
ATOM 1764 C CA . ARG A 1 234 ? 41.698 -12.735 11.688 1.00 33.97 234 ARG A CA 1
ATOM 1765 C C . ARG A 1 234 ? 41.532 -11.572 12.674 1.00 33.97 234 ARG A C 1
ATOM 1767 O O . ARG A 1 234 ? 41.677 -10.408 12.333 1.00 33.97 234 ARG A O 1
ATOM 1774 N N . SER A 1 235 ? 41.398 -11.940 13.951 1.00 41.16 235 SER A N 1
ATOM 1775 C CA . SER A 1 235 ? 42.125 -11.245 15.019 1.00 41.16 235 SER A CA 1
ATOM 1776 C C . SER A 1 235 ? 43.628 -11.311 14.745 1.00 41.16 235 SER A C 1
ATOM 1778 O O . SER A 1 235 ? 44.130 -12.378 14.376 1.00 41.16 235 SER A O 1
ATOM 1780 N N . PRO A 1 236 ? 44.357 -10.226 15.027 1.00 36.72 236 PRO A N 1
ATOM 1781 C CA . PRO A 1 236 ? 45.692 -10.374 15.581 1.00 36.72 236 PRO A CA 1
ATOM 1782 C C . PRO A 1 236 ? 45.836 -9.577 16.878 1.00 36.72 236 PRO A C 1
ATOM 1784 O O . PRO A 1 236 ? 45.501 -8.397 16.964 1.00 36.72 236 PRO A O 1
ATOM 1787 N N . LEU A 1 237 ? 46.364 -10.269 17.888 1.00 34.66 237 LEU A N 1
ATOM 1788 C CA . LEU A 1 237 ? 46.900 -9.686 19.107 1.00 34.66 237 LEU A CA 1
ATOM 1789 C C . LEU A 1 237 ? 47.932 -8.603 18.767 1.00 34.66 237 LEU A C 1
ATOM 1791 O O . LEU A 1 237 ? 48.888 -8.859 18.036 1.00 34.66 237 LEU A O 1
ATOM 1795 N N . ILE A 1 238 ? 47.791 -7.436 19.386 1.00 34.16 238 ILE A N 1
ATOM 1796 C CA . ILE A 1 238 ? 48.853 -6.436 19.472 1.00 34.16 238 ILE A CA 1
ATOM 1797 C C . ILE A 1 238 ? 49.716 -6.807 20.687 1.00 34.16 238 ILE A C 1
ATOM 1799 O O . ILE A 1 238 ? 49.275 -6.689 21.828 1.00 34.16 238 ILE A O 1
ATOM 1803 N N . ARG A 1 239 ? 50.944 -7.281 20.446 1.00 34.94 239 ARG A N 1
ATOM 1804 C CA . ARG A 1 239 ? 52.032 -7.316 21.439 1.00 34.94 239 ARG A CA 1
ATOM 1805 C C . ARG A 1 239 ? 53.022 -6.195 21.091 1.00 34.94 239 ARG A C 1
ATOM 1807 O O . ARG A 1 239 ? 53.451 -6.148 19.939 1.00 34.94 239 ARG A O 1
ATOM 1814 N N . PRO A 1 240 ? 53.411 -5.319 22.029 1.00 34.84 240 PRO A N 1
ATOM 1815 C CA . PRO A 1 240 ? 54.432 -4.311 21.767 1.00 34.84 240 PRO A CA 1
ATOM 1816 C C . PRO A 1 240 ? 55.845 -4.922 21.809 1.00 34.84 240 PRO A C 1
ATOM 1818 O O . PRO A 1 240 ? 56.165 -5.727 22.682 1.00 34.84 240 PRO A O 1
ATOM 1821 N N . LEU A 1 241 ? 56.676 -4.530 20.840 1.00 33.75 241 LEU A N 1
ATOM 1822 C CA . LEU A 1 241 ? 58.098 -4.865 20.719 1.00 33.75 241 LEU A CA 1
ATOM 1823 C C . LEU A 1 241 ? 58.940 -4.015 21.688 1.00 33.75 241 LEU A C 1
ATOM 1825 O O . LEU A 1 241 ? 58.851 -2.788 21.682 1.00 33.75 241 LEU A O 1
ATOM 1829 N N . HIS A 1 242 ? 59.768 -4.677 22.500 1.00 36.31 242 HIS A N 1
ATOM 1830 C CA . HIS A 1 242 ? 60.776 -4.059 23.367 1.00 36.31 242 HIS A CA 1
ATOM 1831 C C . HIS A 1 242 ? 61.984 -3.538 22.565 1.00 36.31 242 HIS A C 1
ATOM 1833 O O . HIS A 1 242 ? 62.431 -4.173 21.612 1.00 36.31 242 HIS A O 1
ATOM 1839 N N . ARG A 1 243 ? 62.532 -2.393 23.000 1.00 35.69 243 ARG A N 1
ATOM 1840 C CA . ARG A 1 243 ? 63.814 -1.815 22.563 1.00 35.69 243 ARG A CA 1
ATOM 1841 C C . ARG A 1 243 ? 64.991 -2.434 23.337 1.00 35.69 243 ARG A C 1
ATOM 1843 O O . ARG A 1 243 ? 64.956 -2.425 24.560 1.00 35.69 243 ARG A O 1
ATOM 1850 N N . HIS A 1 244 ? 66.015 -2.834 22.578 1.00 38.78 244 HIS A N 1
ATOM 1851 C CA . HIS A 1 244 ? 67.461 -2.824 22.870 1.00 38.78 244 HIS A CA 1
ATOM 1852 C C . HIS A 1 244 ? 68.017 -3.525 24.132 1.00 38.78 244 HIS A C 1
ATOM 1854 O O . HIS A 1 244 ? 67.960 -2.991 25.234 1.00 38.78 244 HIS A O 1
ATOM 1860 N N . ASP A 1 245 ? 68.676 -4.677 23.916 1.00 36.41 245 ASP A N 1
ATOM 1861 C CA . ASP A 1 245 ? 70.133 -4.892 24.103 1.00 36.41 245 ASP A CA 1
ATOM 1862 C C . ASP A 1 245 ? 70.885 -3.679 24.705 1.00 36.41 245 ASP A C 1
ATOM 1864 O O . ASP A 1 245 ? 70.867 -2.608 24.104 1.00 36.41 245 ASP A O 1
ATOM 1868 N N . LEU A 1 246 ? 71.607 -3.725 25.835 1.00 37.69 246 LEU A N 1
ATOM 1869 C CA . LEU A 1 246 ? 72.695 -4.638 26.241 1.00 37.69 246 LEU A CA 1
ATOM 1870 C C . LEU A 1 246 ? 73.181 -4.243 27.687 1.00 37.69 246 LEU A C 1
ATOM 1872 O O . LEU A 1 246 ? 72.543 -3.390 28.303 1.00 37.69 246 LEU A O 1
ATOM 1876 N N . PRO A 1 247 ? 74.235 -4.838 28.300 1.00 49.38 247 PRO A N 1
ATOM 1877 C CA . PRO A 1 247 ? 74.141 -5.500 29.604 1.00 49.38 247 PRO A CA 1
ATOM 1878 C C . PRO A 1 247 ? 74.998 -4.881 30.739 1.00 49.38 247 PRO A C 1
ATOM 1880 O O . PRO A 1 247 ? 75.739 -3.924 30.545 1.00 49.38 247 PRO A O 1
ATOM 1883 N N . ASN A 1 248 ? 74.975 -5.592 31.876 1.00 36.94 248 ASN A N 1
ATOM 1884 C CA . ASN A 1 248 ? 75.937 -5.636 32.989 1.00 36.94 248 ASN A CA 1
ATOM 1885 C C . ASN A 1 248 ? 75.863 -4.574 34.098 1.00 36.94 248 ASN A C 1
ATOM 1887 O O . ASN A 1 248 ? 76.140 -3.400 33.889 1.00 36.94 248 ASN A O 1
ATOM 1891 N N . GLY A 1 249 ? 75.722 -5.082 35.333 1.00 34.41 249 GLY A N 1
ATOM 1892 C CA . GLY A 1 249 ? 76.552 -4.601 36.441 1.00 34.41 249 GLY A CA 1
ATOM 1893 C C . GLY A 1 249 ? 75.879 -4.435 37.803 1.00 34.41 249 GLY A C 1
ATOM 1894 O O . GLY A 1 249 ? 75.420 -3.348 38.116 1.00 34.41 249 GLY A O 1
ATOM 1895 N N . THR A 1 250 ? 76.018 -5.467 38.650 1.00 37.94 250 THR A N 1
ATOM 1896 C CA . THR A 1 250 ? 76.252 -5.407 40.120 1.00 37.94 250 THR A CA 1
ATOM 1897 C C . THR A 1 250 ? 75.174 -4.790 41.035 1.00 37.94 250 THR A C 1
ATOM 1899 O O . THR A 1 250 ? 74.898 -3.604 40.983 1.00 37.94 250 THR A O 1
ATOM 1902 N N . ASN A 1 251 ? 74.491 -5.585 41.868 1.00 40.00 251 ASN A N 1
ATOM 1903 C CA . ASN A 1 251 ? 74.917 -6.125 43.180 1.00 40.00 251 ASN A CA 1
ATOM 1904 C C . ASN A 1 251 ? 74.717 -5.137 44.350 1.00 40.00 251 ASN A C 1
ATOM 1906 O O . ASN A 1 251 ? 75.637 -4.388 44.673 1.00 40.00 251 ASN A O 1
ATOM 1910 N N . ARG A 1 252 ? 73.544 -5.194 44.993 1.00 37.03 252 ARG A N 1
ATOM 1911 C CA . ARG A 1 252 ? 73.293 -5.335 46.446 1.00 37.03 252 ARG A CA 1
ATOM 1912 C C . ARG A 1 252 ? 71.839 -5.016 46.773 1.00 37.03 252 ARG A C 1
ATOM 1914 O O . ARG A 1 252 ? 71.285 -4.104 46.128 1.00 37.03 252 ARG A O 1
#

Nearest PDB structures (foldseek):
  8h9s-assembly1_G  TM=8.544E-01  e=5.302E-11  Homo sapiens
  7ajb-assembly1_G  TM=8.173E-01  e=1.784E-10  Bos taurus
  8h9f-assembly1_G  TM=8.422E-01  e=6.398E-10  Homo sapiens
  6tmk-assembly1_g1  TM=7.687E-01  e=2.027E-10  Toxoplasma gondii GT1
  3fks-assembly1_G  TM=7.447E-01  e=8.805E-10  Saccharomyces cerevisiae

Secondary structure (DSSP, 8-state):
---HHHHHHHHHHHHHHHHHHHHHHHHHHHHHHHHHHHHHHHHHHHHHHHHHHHHHHHH--STTS-HHHH--S--SEEEEEEE--S-S-STTHHHHHHHHHHHHHHHHHHTT-EEEEEEESHHHHHHHHHHHGGGEEEEE-GGG-SS-SHHHHHHHHHHHHHHHHTTS-SEEEEEEEEESSSS-EEEEEEEEESPP--TTS-----TT-----SS-TT-TTTTTTTTSSSSSS------PPPP---------

Foldseek 3Di:
DQDPVNVVVVVVVVVVVVVVVVVVVVVVVVVVVVVVVVVVVCVVVVLVVLLVLVVLLVVDDDPLRDCLQVFPPDDAAEEEEQADAQDDPPPCFLVQLLVVSVVVVVVNVVVVGHYAYEAEYNSNCVSPCVPCVVRYPYYDHCVVDPDDDPVSCVVVVVVVVVCRVVVNHRWYWYWHWDCPDPPDTHTDIDTSGNNDSPPPSDNDPCVPDDDPDPPDPVPVPPPVPPPPPPVPDDDDDDDDDDDDDDDDDDDD

Sequence (252 aa):
MASLKEMRNRIGSVKSTQKITKALNMVAAAKLKRAQDQAESARPYARKMAAVIANLAAGVSGDGAPKLLAGTGKDQKHLIVVATGDKGLAGGFNTNVIRAARERINSLIAAGKDVRIIAVGRKSRDGLTRLYGDKLVKTFEMSDHKVIGLPAAEPIAALIAEEFEGGNADVVTLFYSRFQSVIAQAPTPKQLIPAVVDGDAPPIDLNGATYEYEPSEEEIPDHHRTDRDHRRRRSPLIRPLHRHDLPNGTNR

pLDDT: mean 78.5, std 22.05, range [33.75, 98.31]

Mean predicted aligned error: 13.09 Å

Solvent-accessible surface area (backbone atoms only — not comparable to full-atom values): 15156 Å² total; per-residue (Å²): 127,90,47,75,66,54,56,52,49,50,53,53,51,51,55,50,51,51,53,51,52,53,52,49,49,55,53,48,52,56,49,50,51,55,53,48,56,52,51,60,68,44,44,64,56,54,52,52,50,50,50,55,52,46,50,52,56,68,71,41,80,61,97,79,37,58,54,60,52,68,27,72,87,54,81,50,26,35,31,41,34,35,50,37,50,64,67,77,96,56,82,60,58,54,59,48,25,49,49,56,46,47,56,50,53,52,53,38,48,75,71,73,34,48,64,38,30,37,20,31,11,45,45,31,37,69,73,37,44,86,83,44,50,93,30,52,75,50,74,45,66,58,82,84,44,94,66,88,47,66,86,65,45,50,67,53,52,50,50,52,49,50,37,37,76,70,68,64,26,31,32,31,35,38,28,29,62,48,82,78,49,98,86,44,69,45,62,39,82,41,65,59,30,38,44,69,77,69,89,82,60,77,79,76,83,61,87,82,69,80,80,84,64,84,72,51,92,84,55,78,82,55,78,79,64,67,74,74,70,64,85,78,71,79,89,77,86,88,76,88,84,82,83,74,92,84,87,89,82,84,92,132

Radius of gyration: 28.01 Å; Cα contacts (8 Å, |Δi|>4): 242; chains: 1; bounding box: 116×46×73 Å